Protein AF-S0GNK1-F1 (afdb_monomer_lite)

Organism: NCBI:txid1235789

Radius of gyration: 23.33 Å; chains: 1; bounding box: 53×56×66 Å

Sequence (313 aa):
MDAVLEKMLNSVLVIPFQKDLTSKLASLGKSYAKTADRHKVEDCVSAFICGTQNTTLRSYIMKQYREQFNENIKLPPAVYKILSEYVVYILIIDTDKEYNNTDRMIYSLIVRNMMVIRKNSYNKLLAPAFITPMYPFSDSYRKNENHIEECSDTQIVPDIFEYDSFEDMDVTLDEDNFSEIKQLAQQAAMLKYQELICDIKSKSIEDPFVLAYYAANMLAVEPQWKYVDSNPVKTLMNILPSSRKNAKLKNIKPKLKDSEWYISYESDSKSSLLLNYIKDSNLTDEIGELPLSDLEFAIYMYYELFLEELITD

Foldseek 3Di:
DPPPLQVLVVLFDPDGDDPVVSVLLLVLLVVVLLVDDQVLLLLLLCCQLVVDQSPVSVVSSQVVCCVPVVDGDDDDSVSSNSSSLSSLLCQQPPPPPSHDLLSNLLSLLLNQLSCLLCVVPCVPGSRSVSNVVSNCSNLVSLLVVQDQQDDPDDLCVVCVVPDPDCVRSVHDPDPNCVSVVSNVVLVVLLVVLVVLLVVLLPDPDPDLLLSLLLLLQCNQPVRPPNSNDSCVLVSLVVRGDPDKDKDFLLVSLVVLVVDPSRDQDDADRPSLQSSCVSVPHPDDCSSRRRIDISSRSSVSSNSSSNSRNSPPD

pLDDT: mean 90.99, std 8.08, range [47.16, 98.25]

Structure (mmCIF, N/CA/C/O backbone):
data_AF-S0GNK1-F1
#
_entry.id   AF-S0GNK1-F1
#
loop_
_atom_site.group_PDB
_atom_site.id
_atom_site.type_symbol
_atom_site.label_atom_id
_atom_site.label_alt_id
_atom_site.label_comp_id
_atom_site.label_asym_id
_atom_site.label_entity_id
_atom_site.label_seq_id
_atom_site.pdbx_PDB_ins_code
_atom_site.Cartn_x
_atom_site.Cartn_y
_atom_site.Cartn_z
_atom_site.occupancy
_atom_site.B_iso_or_equiv
_atom_site.auth_seq_id
_atom_site.auth_comp_id
_atom_site.auth_asym_id
_atom_site.auth_atom_id
_atom_site.pdbx_PDB_model_num
ATOM 1 N N . MET A 1 1 ? -20.665 16.552 15.173 1.00 47.16 1 MET A N 1
ATOM 2 C CA . MET A 1 1 ? -21.158 15.180 15.430 1.00 47.16 1 MET A CA 1
ATOM 3 C C . MET A 1 1 ? -20.501 14.283 14.406 1.00 47.16 1 MET A C 1
ATOM 5 O O . MET A 1 1 ? -20.608 14.601 13.230 1.00 47.16 1 MET A O 1
ATOM 9 N N . ASP A 1 2 ? -19.795 13.234 14.825 1.00 70.69 2 ASP A N 1
A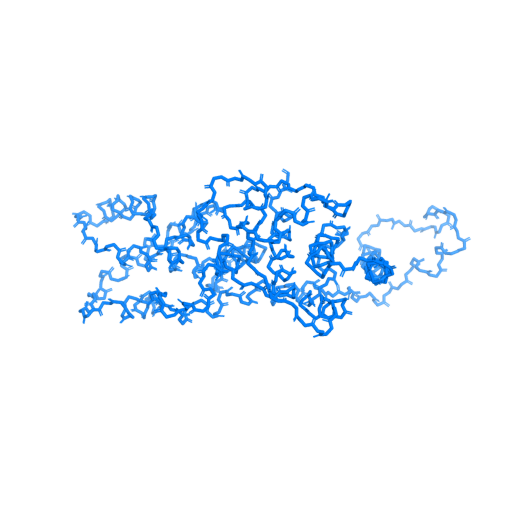TOM 10 C CA . ASP A 1 2 ? -19.130 12.355 13.864 1.00 70.69 2 ASP A CA 1
ATOM 11 C C . ASP A 1 2 ? -20.018 11.154 13.517 1.00 70.69 2 ASP A C 1
ATOM 13 O O . ASP A 1 2 ? -20.016 10.122 14.189 1.00 70.69 2 ASP A O 1
ATOM 17 N N . ALA A 1 3 ? -20.826 11.330 12.469 1.00 86.19 3 ALA A N 1
ATOM 18 C CA . ALA A 1 3 ? -21.745 10.310 11.972 1.00 86.19 3 ALA A CA 1
ATOM 19 C C . ALA A 1 3 ? -21.024 9.056 11.438 1.00 86.19 3 ALA A C 1
ATOM 21 O O . ALA A 1 3 ? -21.676 8.038 11.203 1.00 86.19 3 ALA A O 1
ATOM 22 N N . VAL A 1 4 ? -19.705 9.112 11.220 1.00 91.88 4 VAL A N 1
ATOM 23 C CA . VAL A 1 4 ? -18.922 7.978 10.723 1.00 91.88 4 VAL A CA 1
ATOM 24 C C . VAL A 1 4 ? -18.669 6.983 11.850 1.00 91.88 4 VAL A C 1
ATOM 26 O O . VAL A 1 4 ? -19.030 5.815 11.701 1.00 91.88 4 VAL A O 1
ATOM 29 N N . LEU A 1 5 ? -18.135 7.432 12.995 1.00 94.62 5 LEU A N 1
ATOM 30 C CA . LEU A 1 5 ? -17.850 6.530 14.120 1.00 94.62 5 LEU A CA 1
ATOM 31 C C . LEU A 1 5 ? -19.121 5.839 14.628 1.00 94.62 5 LEU A C 1
ATOM 33 O O . LEU A 1 5 ? -19.100 4.648 14.926 1.00 94.62 5 LEU A O 1
ATOM 37 N N . GLU A 1 6 ? -20.241 6.563 14.693 1.00 94.12 6 GLU A N 1
ATOM 38 C CA . GLU A 1 6 ? -21.530 5.982 15.087 1.00 94.12 6 GLU A CA 1
ATOM 39 C C . GLU A 1 6 ? -21.937 4.827 14.161 1.00 94.12 6 GLU A C 1
ATOM 41 O O . GLU A 1 6 ? -22.281 3.743 14.633 1.00 94.12 6 GLU A O 1
ATOM 46 N N . LYS A 1 7 ? -21.832 5.016 12.839 1.00 93.31 7 LYS A N 1
ATOM 47 C CA . LYS A 1 7 ? -22.131 3.962 11.858 1.00 93.31 7 LYS A CA 1
ATOM 48 C C . LYS A 1 7 ? -21.170 2.778 11.974 1.00 93.31 7 LYS A C 1
ATOM 50 O O . LYS A 1 7 ? -21.622 1.638 11.903 1.00 93.31 7 LYS A O 1
ATOM 55 N N . MET A 1 8 ? -19.876 3.032 12.179 1.00 94.62 8 MET A N 1
ATOM 56 C CA . MET A 1 8 ? -18.887 1.972 12.391 1.00 94.62 8 MET A CA 1
ATOM 57 C C . MET A 1 8 ? -19.212 1.151 13.646 1.00 94.62 8 MET A C 1
ATOM 59 O O . MET A 1 8 ? -19.259 -0.074 13.589 1.00 94.62 8 MET A O 1
ATOM 63 N N . LEU A 1 9 ? -19.507 1.797 14.776 1.00 94.69 9 LEU A N 1
ATOM 64 C CA . LEU A 1 9 ? -19.839 1.102 16.024 1.00 94.69 9 LEU A CA 1
ATOM 65 C C . LEU A 1 9 ? -21.139 0.298 15.910 1.00 94.69 9 LEU A C 1
ATOM 67 O O . LEU A 1 9 ? -21.205 -0.833 16.390 1.00 94.69 9 LEU A O 1
ATOM 71 N N . ASN A 1 10 ? -22.144 0.832 15.217 1.00 91.00 10 ASN A N 1
ATOM 72 C CA . ASN A 1 10 ? -23.413 0.137 14.993 1.00 91.00 10 ASN A CA 1
ATOM 73 C C . ASN A 1 10 ? -23.278 -1.109 14.101 1.00 91.00 10 ASN A C 1
ATOM 75 O O . ASN A 1 10 ? -24.180 -1.942 14.096 1.00 91.00 10 ASN A O 1
ATOM 79 N N . SER A 1 11 ? -22.164 -1.274 13.377 1.00 85.56 11 SER A N 1
ATOM 80 C CA . SER A 1 11 ? -21.887 -2.505 12.623 1.00 85.56 11 SER A CA 1
ATOM 81 C C . SER A 1 11 ? -21.432 -3.677 13.505 1.00 85.56 11 SER A C 1
ATOM 83 O O . SER A 1 11 ? -21.531 -4.827 13.086 1.00 85.56 11 SER A O 1
ATOM 85 N N . VAL A 1 12 ? -20.981 -3.407 14.739 1.00 87.12 12 VAL A N 1
ATOM 86 C CA . VAL A 1 12 ? -20.426 -4.429 15.649 1.00 87.12 12 VAL A CA 1
ATOM 87 C C . VAL A 1 12 ? -21.128 -4.527 17.002 1.00 87.12 12 VAL A C 1
ATOM 89 O O . VAL A 1 12 ? -20.943 -5.513 17.718 1.00 87.12 12 VAL A O 1
ATOM 92 N N . LEU A 1 13 ? -21.899 -3.512 17.396 1.00 89.38 13 LEU A N 1
ATOM 93 C CA . LEU A 1 13 ? -22.596 -3.473 18.679 1.00 89.38 13 LEU A CA 1
ATOM 94 C C . LEU A 1 13 ? -24.061 -3.879 18.523 1.00 89.38 13 LEU A C 1
ATOM 96 O O . LEU A 1 13 ? -24.788 -3.326 17.706 1.00 89.38 13 LEU A O 1
ATOM 100 N N . VAL A 1 14 ? -24.516 -4.791 19.386 1.00 86.75 14 VAL A N 1
ATOM 101 C CA . VAL A 1 14 ? -25.942 -5.152 19.493 1.00 86.75 14 VAL A CA 1
ATOM 102 C C . VAL A 1 14 ? -26.747 -4.020 20.136 1.00 86.75 14 VAL A C 1
ATOM 104 O O . VAL A 1 14 ? -27.873 -3.746 19.733 1.00 86.75 14 VAL A O 1
ATOM 107 N N . ILE A 1 15 ? -26.168 -3.362 21.144 1.00 88.31 15 ILE A N 1
ATOM 108 C CA . ILE A 1 15 ? -26.766 -2.215 21.829 1.00 88.31 15 ILE A CA 1
ATOM 109 C C . ILE A 1 15 ? -25.925 -0.984 21.477 1.00 88.31 15 ILE A C 1
ATOM 111 O O . ILE A 1 15 ? -24.764 -0.921 21.896 1.00 88.31 15 ILE A O 1
ATOM 115 N N . PRO A 1 16 ? -26.480 -0.018 20.724 1.00 88.75 16 PRO A N 1
ATOM 116 C CA . PRO A 1 16 ? -25.781 1.214 20.395 1.00 88.75 16 PRO A CA 1
ATOM 117 C C . PRO A 1 16 ? -25.365 1.981 21.647 1.00 88.75 16 PRO A C 1
ATOM 119 O O . PRO A 1 16 ? -26.086 2.028 22.648 1.00 88.75 16 PRO A O 1
ATOM 122 N N . PHE A 1 17 ? -24.205 2.625 21.580 1.00 91.81 17 PHE A N 1
ATOM 123 C CA . PHE A 1 17 ? -23.795 3.550 22.626 1.00 91.81 17 PHE A CA 1
ATOM 124 C C . PHE A 1 17 ? -24.641 4.820 22.619 1.00 91.81 17 PHE A C 1
ATOM 126 O O . PHE A 1 17 ? -25.183 5.246 21.599 1.00 91.81 17 PHE A O 1
ATOM 133 N N . GLN A 1 18 ? -24.726 5.450 23.791 1.00 90.31 18 GLN A N 1
ATOM 134 C CA . GLN A 1 18 ? -25.319 6.773 23.913 1.00 90.31 18 GLN A CA 1
ATOM 135 C C . GLN A 1 18 ? -24.533 7.782 23.068 1.00 90.31 18 GLN A C 1
ATOM 137 O O . GLN A 1 18 ? -23.304 7.733 23.001 1.00 90.31 18 GLN A O 1
ATOM 142 N N . LYS A 1 19 ? -25.250 8.740 22.471 1.00 88.69 19 LYS A N 1
ATOM 143 C CA . LYS A 1 19 ? -24.667 9.763 21.586 1.00 88.69 19 LYS A CA 1
ATOM 144 C C . LYS A 1 19 ? -23.533 10.555 22.239 1.00 88.69 19 LYS A C 1
ATOM 146 O O . LYS A 1 19 ? -22.561 10.890 21.563 1.00 88.69 19 LYS A O 1
ATOM 151 N N . ASP A 1 20 ? -23.655 10.835 23.535 1.00 92.44 20 ASP A N 1
ATOM 152 C CA . ASP A 1 20 ? -22.620 11.520 24.314 1.00 92.44 20 ASP A CA 1
ATOM 153 C C . ASP A 1 20 ? -21.312 10.714 24.336 1.00 92.44 20 ASP A C 1
ATOM 155 O O . ASP A 1 20 ? -20.263 11.222 23.944 1.00 92.44 20 ASP A O 1
ATOM 159 N N . LEU A 1 21 ? -21.386 9.420 24.665 1.00 93.69 21 LEU A N 1
ATOM 160 C CA . LEU A 1 21 ? -20.220 8.539 24.677 1.00 93.69 21 LEU A CA 1
ATOM 161 C C . LEU A 1 21 ? -19.569 8.432 23.292 1.00 93.69 21 LEU A C 1
ATOM 163 O O . LEU A 1 21 ? -18.354 8.577 23.171 1.00 93.69 21 LEU A O 1
ATOM 167 N N . THR A 1 22 ? -20.361 8.225 22.238 1.00 94.75 22 THR A N 1
ATOM 168 C CA . THR A 1 22 ? -19.838 8.159 20.864 1.00 94.75 22 THR A CA 1
ATOM 169 C C . THR A 1 22 ? -19.133 9.457 20.471 1.00 94.75 22 THR A C 1
ATOM 171 O O . THR A 1 22 ? -18.059 9.417 19.876 1.00 94.75 22 THR A O 1
ATOM 174 N N . SER A 1 23 ? -19.683 10.612 20.856 1.00 94.31 23 SER A N 1
ATOM 175 C CA . SER A 1 23 ? -19.082 11.921 20.570 1.00 94.31 23 SER A CA 1
ATOM 176 C C . SER A 1 23 ? -17.762 12.128 21.317 1.00 94.31 23 SER A C 1
ATOM 178 O O . SER A 1 23 ? -16.792 12.601 20.724 1.00 94.31 23 SER A O 1
ATOM 180 N N . LYS A 1 24 ? -17.692 11.716 22.590 1.00 95.69 24 LYS A N 1
ATOM 181 C CA . LYS A 1 24 ? -16.453 11.730 23.382 1.00 95.69 24 LYS A CA 1
ATOM 182 C C . LYS A 1 24 ? -15.379 10.848 22.742 1.00 95.69 24 LYS A C 1
ATOM 184 O O . LYS A 1 24 ? -14.253 11.296 22.549 1.00 95.69 24 LYS A O 1
ATOM 189 N N . LEU A 1 25 ? -15.728 9.622 22.348 1.00 96.94 25 LEU A N 1
ATOM 190 C CA . LEU A 1 25 ? -14.796 8.703 21.685 1.00 96.94 25 LEU A CA 1
ATOM 191 C C . LEU A 1 25 ? -14.325 9.219 20.320 1.00 96.94 25 LEU A C 1
ATOM 193 O O . LEU A 1 25 ? -13.141 9.100 20.016 1.00 96.94 25 LEU A O 1
ATOM 197 N N . ALA A 1 26 ? -15.214 9.834 19.535 1.00 95.56 26 ALA A N 1
ATOM 198 C CA . ALA A 1 26 ? -14.852 10.467 18.269 1.00 95.56 26 ALA A CA 1
ATOM 199 C C . ALA A 1 26 ? -13.821 11.586 18.476 1.00 95.56 26 ALA A C 1
ATOM 201 O O . ALA A 1 26 ? -12.795 11.611 17.802 1.00 95.56 26 ALA A O 1
ATOM 202 N N . SER A 1 27 ? -14.049 12.461 19.463 1.00 94.81 27 SER A N 1
ATOM 203 C CA . SER A 1 27 ? -13.110 13.531 19.828 1.00 94.81 27 SER A CA 1
ATOM 204 C C . SER A 1 27 ? -11.728 12.983 20.195 1.00 94.81 27 SER A C 1
ATOM 206 O O . SER A 1 27 ? -10.707 13.466 19.705 1.00 94.81 27 SER A O 1
ATOM 208 N N . LEU A 1 28 ? -11.682 11.921 21.005 1.00 96.50 28 LEU A N 1
ATOM 209 C CA . LEU A 1 28 ? -10.423 11.274 21.372 1.00 96.50 28 LEU A CA 1
ATOM 210 C C . LEU A 1 28 ? -9.735 10.604 20.174 1.00 96.50 28 LEU A C 1
ATOM 212 O O . LEU A 1 28 ? -8.516 10.693 20.057 1.00 96.50 28 LEU A O 1
ATOM 216 N N . GLY A 1 29 ? -10.494 9.971 19.274 1.00 95.69 29 GLY A N 1
ATOM 217 C CA . GLY A 1 29 ? -9.969 9.396 18.033 1.00 95.69 29 GLY A CA 1
ATOM 218 C C . GLY A 1 29 ? -9.337 10.454 17.127 1.00 95.69 29 GLY A C 1
ATOM 219 O O . GLY A 1 29 ? -8.198 10.284 16.697 1.00 95.69 29 GLY A O 1
ATOM 220 N N . LYS A 1 30 ? -10.018 11.589 16.921 1.00 93.75 30 LYS A N 1
ATOM 221 C CA . LYS A 1 30 ? -9.470 12.733 16.172 1.00 93.75 30 LYS A CA 1
ATOM 222 C C . LYS A 1 30 ? -8.213 13.300 16.830 1.00 93.75 30 LYS A C 1
ATOM 224 O O . LYS A 1 30 ? -7.234 13.572 16.148 1.00 93.75 30 LYS A O 1
ATOM 229 N N . SER A 1 31 ? -8.209 13.435 18.156 1.00 94.19 31 SER A N 1
ATOM 230 C CA . SER A 1 31 ? -7.034 13.904 18.900 1.00 94.19 31 SER A CA 1
ATOM 231 C C . SER A 1 31 ? -5.841 12.949 18.764 1.00 94.19 31 SER A C 1
ATOM 233 O O . SER A 1 31 ? -4.710 13.388 18.563 1.00 94.19 31 SER A O 1
ATOM 235 N N . TYR A 1 32 ? -6.085 11.634 18.800 1.00 96.06 32 TYR A N 1
ATOM 236 C CA . TYR A 1 32 ? -5.044 10.637 18.556 1.00 96.06 32 TYR A CA 1
ATOM 237 C C . TYR A 1 32 ? -4.483 10.747 17.133 1.00 96.06 32 TYR A C 1
ATOM 239 O O . TYR A 1 32 ? -3.262 10.779 16.974 1.00 96.06 32 TYR A O 1
ATOM 247 N N . ALA A 1 33 ? -5.362 10.871 16.130 1.00 94.06 33 ALA A N 1
ATOM 248 C CA . ALA A 1 33 ? -5.003 11.004 14.717 1.00 94.06 33 ALA A CA 1
ATOM 249 C C . ALA A 1 33 ? -4.055 12.188 14.458 1.00 94.06 33 ALA A C 1
ATOM 251 O O . ALA A 1 33 ? -3.048 12.016 13.781 1.00 94.06 33 ALA A O 1
ATOM 252 N N .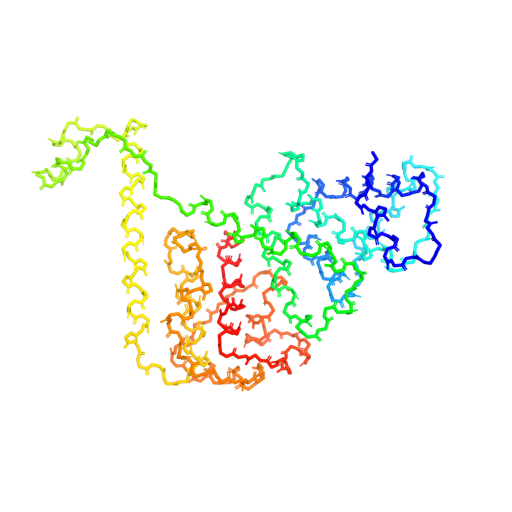 LYS A 1 34 ? -4.278 13.344 15.100 1.00 91.56 34 LYS A N 1
ATOM 253 C CA . LYS A 1 34 ? -3.397 14.529 14.989 1.00 91.56 34 LYS A CA 1
ATOM 254 C C . LYS A 1 34 ? -1.949 14.292 15.430 1.00 91.56 34 LYS A C 1
ATOM 256 O O . LYS A 1 34 ? -1.070 15.078 15.103 1.00 91.56 34 LYS A O 1
ATOM 261 N N . THR A 1 35 ? -1.702 13.242 16.209 1.00 90.81 35 THR A N 1
ATOM 262 C CA . THR A 1 35 ? -0.367 12.878 16.714 1.00 90.81 35 THR A CA 1
ATOM 263 C C . THR A 1 35 ? 0.123 11.541 16.161 1.00 90.81 35 THR A C 1
ATOM 265 O O . THR A 1 35 ? 1.107 10.983 16.664 1.00 90.81 35 THR A O 1
ATOM 268 N N . ALA A 1 36 ? -0.612 10.965 15.207 1.00 92.56 36 ALA A N 1
ATOM 269 C CA . ALA A 1 36 ? -0.300 9.669 14.641 1.00 92.56 36 ALA A CA 1
ATOM 270 C C . ALA A 1 36 ? 0.857 9.802 13.648 1.00 92.56 36 ALA A C 1
ATOM 272 O O . ALA A 1 36 ? 0.779 10.557 12.689 1.00 92.56 36 ALA A O 1
ATOM 273 N N . ASP A 1 37 ? 1.924 9.053 13.896 1.00 92.88 37 ASP A N 1
ATOM 274 C CA . ASP A 1 37 ? 2.967 8.786 12.913 1.00 92.88 37 ASP A CA 1
ATOM 275 C C . ASP A 1 37 ? 2.618 7.510 12.124 1.00 92.88 37 ASP A C 1
ATOM 277 O O . ASP A 1 37 ? 1.660 6.792 12.446 1.00 92.88 37 ASP A O 1
ATOM 281 N N . ARG A 1 38 ? 3.430 7.193 11.107 1.00 93.94 38 ARG A N 1
ATOM 282 C CA . ARG A 1 38 ? 3.290 5.971 10.299 1.00 93.94 38 ARG A CA 1
ATOM 283 C C . ARG A 1 38 ? 3.172 4.710 11.161 1.00 93.94 38 ARG A C 1
ATOM 285 O O . ARG A 1 38 ? 2.309 3.877 10.902 1.00 93.94 38 ARG A O 1
ATOM 292 N N . HIS A 1 39 ? 3.990 4.563 12.200 1.00 94.94 39 HIS A N 1
ATOM 293 C CA . HIS A 1 39 ? 4.005 3.349 13.018 1.00 94.94 39 HIS A CA 1
ATOM 294 C C . HIS A 1 39 ? 2.713 3.164 13.821 1.00 94.94 39 HIS A C 1
ATOM 296 O O . HIS A 1 39 ? 2.200 2.046 13.919 1.00 94.94 39 HIS A O 1
ATOM 302 N N . LYS A 1 40 ? 2.138 4.249 14.352 1.00 96.25 40 LYS A N 1
ATOM 303 C CA . LYS A 1 40 ? 0.820 4.220 15.005 1.00 96.25 40 LYS A CA 1
ATOM 304 C C . LYS A 1 40 ? -0.293 3.885 14.016 1.00 96.25 40 LYS A C 1
ATOM 306 O O . LYS A 1 40 ? -1.242 3.191 14.392 1.00 96.25 40 LYS A O 1
ATOM 311 N N . VAL A 1 41 ? -0.187 4.350 12.769 1.00 96.69 41 VAL A N 1
ATOM 312 C CA . VAL A 1 41 ? -1.115 3.969 11.693 1.00 96.69 41 VAL A CA 1
ATOM 313 C C . VAL A 1 41 ? -1.008 2.474 11.405 1.00 96.69 41 VAL A C 1
ATOM 315 O O . VAL A 1 41 ? -2.030 1.793 11.425 1.00 96.69 41 VAL A O 1
ATOM 318 N N . GLU A 1 42 ? 0.197 1.928 11.242 1.00 96.69 42 GLU A N 1
ATOM 319 C CA . GLU A 1 42 ? 0.414 0.486 11.042 1.00 96.69 42 GLU A CA 1
ATOM 320 C C . GLU A 1 42 ? -0.157 -0.359 12.193 1.00 96.69 42 GLU A C 1
ATOM 322 O O . GLU A 1 42 ? -0.779 -1.399 11.953 1.00 96.69 42 GLU A O 1
ATOM 327 N N . ASP A 1 43 ? -0.014 0.097 13.442 1.00 96.94 43 ASP A N 1
ATOM 328 C CA . ASP A 1 43 ? -0.604 -0.565 14.613 1.00 96.94 43 ASP A CA 1
ATOM 329 C C . ASP A 1 43 ? -2.140 -0.508 14.593 1.00 96.94 43 ASP A C 1
ATOM 331 O O . ASP A 1 43 ? -2.814 -1.467 14.984 1.00 96.94 43 ASP A O 1
ATOM 335 N N . CYS A 1 44 ? -2.723 0.603 14.130 1.00 97.81 44 CYS A N 1
ATOM 336 C CA . CYS A 1 44 ? -4.168 0.715 13.937 1.00 97.81 44 CYS A CA 1
ATOM 337 C C . CYS A 1 44 ? -4.658 -0.229 12.834 1.00 97.81 44 CYS A C 1
ATOM 339 O O . CYS A 1 44 ? -5.602 -0.988 13.064 1.00 97.81 44 CYS A O 1
ATOM 341 N N . VAL A 1 45 ? -3.991 -0.237 11.678 1.00 97.19 45 VAL A N 1
ATOM 342 C CA . VAL A 1 45 ? -4.318 -1.119 10.550 1.00 97.19 45 VAL A CA 1
ATOM 343 C C . VAL A 1 45 ? -4.224 -2.586 10.954 1.00 97.19 45 VAL A C 1
ATOM 345 O O . VAL A 1 45 ? -5.164 -3.352 10.736 1.00 97.19 45 VAL A O 1
ATOM 348 N N . SER A 1 46 ? -3.158 -2.967 11.655 1.00 95.00 46 SER A N 1
ATOM 349 C CA . SER A 1 46 ? -3.003 -4.320 12.195 1.00 95.00 46 SER A CA 1
ATOM 350 C C . SER A 1 46 ? -4.159 -4.708 13.125 1.00 95.00 46 SER A C 1
ATOM 352 O O . SER A 1 46 ? -4.651 -5.838 13.087 1.00 95.00 46 SER A O 1
ATOM 354 N N . ALA A 1 47 ? -4.650 -3.778 13.947 1.00 95.56 47 ALA A N 1
ATOM 355 C CA . ALA A 1 47 ? -5.711 -4.080 14.900 1.00 95.56 47 ALA A CA 1
ATOM 356 C C . ALA A 1 47 ? -7.063 -4.367 14.238 1.00 95.56 47 ALA A C 1
ATOM 358 O O . ALA A 1 47 ? -7.736 -5.322 14.643 1.00 95.56 47 ALA A O 1
ATOM 359 N N . PHE A 1 48 ? -7.468 -3.588 13.229 1.00 94.56 48 PHE A N 1
ATOM 360 C CA . PHE A 1 48 ? -8.760 -3.809 12.568 1.00 94.56 48 PHE A CA 1
ATOM 361 C C . PHE A 1 48 ? -8.692 -4.844 11.437 1.00 94.56 48 PHE A C 1
ATOM 363 O O . PHE A 1 48 ? -9.658 -5.586 11.254 1.00 94.56 48 PHE A O 1
ATOM 370 N N . ILE A 1 49 ? -7.557 -4.969 10.735 1.00 93.88 49 ILE A N 1
ATOM 371 C CA . ILE A 1 49 ? -7.379 -5.988 9.693 1.00 93.88 49 ILE A CA 1
ATOM 372 C C . ILE A 1 49 ? -7.004 -7.318 10.324 1.00 93.88 49 ILE A C 1
ATOM 374 O O . ILE A 1 49 ? -7.756 -8.272 10.172 1.00 93.88 49 ILE A O 1
ATOM 378 N N . CYS A 1 50 ? -5.895 -7.416 11.057 1.00 89.94 50 CYS A N 1
ATOM 379 C CA . CYS A 1 50 ? -5.387 -8.683 11.602 1.00 89.94 50 CYS A CA 1
ATOM 380 C C . CYS A 1 50 ? -6.138 -9.118 12.868 1.00 89.94 50 CYS A C 1
ATOM 382 O O . CYS A 1 50 ? -6.160 -10.299 13.210 1.00 89.94 50 CYS A O 1
ATOM 384 N N . GLY A 1 51 ? -6.806 -8.186 13.551 1.00 88.88 51 GLY A N 1
ATOM 385 C CA . GLY A 1 51 ? -7.496 -8.457 14.808 1.00 88.88 51 GLY A CA 1
ATOM 386 C C . GLY A 1 51 ? -6.576 -8.428 16.030 1.00 88.88 51 GLY A C 1
ATOM 387 O O . GLY A 1 51 ? -6.995 -8.900 17.094 1.00 88.88 51 GLY A O 1
ATOM 388 N N . THR A 1 52 ? -5.364 -7.882 15.897 1.00 90.75 52 THR A N 1
ATOM 389 C CA . THR A 1 52 ? -4.417 -7.703 17.004 1.00 90.75 52 THR A CA 1
ATOM 390 C C . THR A 1 52 ? -4.911 -6.642 17.990 1.00 90.75 52 THR A C 1
ATOM 392 O O . THR A 1 52 ? -5.875 -5.911 17.745 1.00 90.75 52 THR A O 1
ATOM 395 N N . GLN A 1 53 ? -4.286 -6.583 19.164 1.00 91.12 53 GLN A N 1
ATOM 396 C CA . GLN A 1 53 ? -4.604 -5.569 20.160 1.00 91.12 53 GLN A CA 1
ATOM 397 C C . GLN A 1 53 ? -3.689 -4.352 19.984 1.00 91.12 53 GLN A C 1
ATOM 399 O O . GLN A 1 53 ? -2.492 -4.449 20.228 1.00 91.12 53 GLN A O 1
ATOM 404 N N . ASN A 1 54 ? -4.261 -3.188 19.665 1.00 95.62 54 ASN A N 1
ATOM 405 C CA . ASN A 1 54 ? -3.537 -1.915 19.709 1.00 95.62 54 ASN A CA 1
ATOM 406 C C . ASN A 1 54 ? -3.500 -1.377 21.153 1.00 95.62 54 ASN A C 1
ATOM 408 O O . ASN A 1 54 ? -4.423 -0.702 21.622 1.00 95.62 54 ASN A O 1
ATOM 412 N N . THR A 1 55 ? -2.452 -1.734 21.896 1.00 94.50 55 THR A N 1
ATOM 413 C CA . THR A 1 55 ? -2.256 -1.319 23.295 1.00 94.50 55 THR A CA 1
ATOM 414 C C . THR A 1 55 ? -1.994 0.178 23.429 1.00 94.50 55 THR A C 1
ATOM 416 O O . THR A 1 55 ? -2.467 0.777 24.398 1.00 94.50 55 THR A O 1
ATOM 419 N N . THR A 1 56 ? -1.313 0.788 22.458 1.00 95.81 56 THR A N 1
ATOM 420 C CA . THR A 1 56 ? -1.010 2.224 22.418 1.00 95.81 56 THR A CA 1
ATOM 421 C C . THR A 1 56 ? -2.288 3.057 22.346 1.00 95.81 56 THR A C 1
ATOM 423 O O . THR A 1 56 ? -2.538 3.873 23.235 1.00 95.81 56 THR A O 1
ATOM 426 N N . LEU A 1 57 ? -3.147 2.805 21.351 1.00 97.25 57 LEU A N 1
ATOM 427 C CA . LEU A 1 57 ? -4.437 3.485 21.207 1.00 97.25 57 LEU A CA 1
ATOM 428 C C . LEU A 1 57 ? -5.323 3.232 22.427 1.00 97.25 57 LEU A C 1
ATOM 430 O O . LEU A 1 57 ? -5.885 4.166 22.992 1.00 97.25 57 LEU A O 1
ATOM 434 N N . ARG A 1 58 ? -5.423 1.977 22.884 1.00 96.88 58 ARG A N 1
ATOM 435 C CA . ARG A 1 58 ? -6.222 1.638 24.068 1.00 96.88 58 ARG A CA 1
ATOM 436 C C . ARG A 1 58 ? -5.790 2.438 25.297 1.00 96.88 58 ARG A C 1
ATOM 438 O O . ARG A 1 58 ? -6.645 2.994 25.987 1.00 96.88 58 ARG A O 1
ATOM 445 N N . SER A 1 59 ? -4.486 2.495 25.565 1.00 96.31 59 SER A N 1
ATOM 446 C CA . SER A 1 59 ? -3.937 3.215 26.719 1.00 96.31 59 SER A CA 1
ATOM 447 C C . SER A 1 59 ? -4.166 4.718 26.593 1.00 96.31 59 SER A C 1
ATOM 449 O O . SER A 1 59 ? -4.552 5.356 27.571 1.00 96.31 59 SER A O 1
ATOM 451 N N . TYR A 1 60 ? -4.012 5.266 25.384 1.00 97.31 60 TYR A N 1
ATOM 452 C CA . TYR A 1 60 ? -4.321 6.662 25.095 1.00 97.31 60 TYR A CA 1
ATOM 453 C C . TYR A 1 60 ? -5.790 6.990 25.382 1.00 97.31 60 TYR A C 1
ATOM 455 O O . TYR A 1 60 ? -6.061 7.899 26.162 1.00 97.31 60 TYR A O 1
ATOM 463 N N . ILE A 1 61 ? -6.734 6.221 24.825 1.00 97.44 61 ILE A N 1
ATOM 464 C CA . ILE A 1 61 ? -8.173 6.450 25.020 1.00 97.44 61 ILE A CA 1
ATOM 465 C C . ILE A 1 61 ? -8.531 6.383 26.505 1.00 97.44 61 ILE A C 1
ATOM 467 O O . ILE A 1 61 ? -9.208 7.273 27.007 1.00 97.44 61 ILE A O 1
ATOM 471 N N . MET A 1 62 ? -8.055 5.368 27.234 1.00 96.50 62 MET A N 1
ATOM 472 C CA . MET A 1 62 ? -8.348 5.234 28.666 1.00 96.50 62 MET A CA 1
ATOM 473 C C . MET A 1 62 ? -7.789 6.402 29.489 1.00 96.50 62 MET A C 1
ATOM 475 O O . MET A 1 62 ? -8.484 6.915 30.366 1.00 96.50 62 MET A O 1
ATOM 479 N N . LYS A 1 63 ? -6.554 6.832 29.201 1.00 96.69 63 LYS A N 1
ATOM 480 C CA . LYS A 1 63 ? -5.913 7.964 29.879 1.00 96.69 63 LYS A CA 1
ATOM 481 C C . LYS A 1 63 ? -6.649 9.273 29.586 1.00 96.69 63 LYS A C 1
ATOM 483 O O . LYS A 1 63 ? -7.066 9.954 30.517 1.00 96.69 63 LYS A O 1
ATOM 488 N N . GLN A 1 64 ? -6.852 9.593 28.309 1.00 96.88 64 GLN A N 1
ATOM 489 C CA . GLN A 1 64 ? -7.468 10.853 27.894 1.00 96.88 64 GLN A CA 1
ATOM 490 C C . GLN A 1 64 ? -8.939 10.950 28.294 1.00 96.88 64 GLN A C 1
ATOM 492 O O . GLN A 1 64 ? -9.392 12.023 28.674 1.00 96.88 64 GLN A O 1
ATOM 497 N N . TYR A 1 65 ? -9.679 9.838 28.282 1.00 96.69 65 TYR A N 1
ATOM 498 C CA . TYR A 1 65 ? -11.063 9.839 28.751 1.00 96.69 65 TYR A CA 1
ATOM 499 C C . TYR A 1 65 ? -11.146 10.225 30.236 1.00 96.69 65 TYR A C 1
ATOM 501 O O . TYR A 1 65 ? -11.964 11.061 30.616 1.00 96.69 65 TYR A O 1
ATOM 509 N N . ARG A 1 66 ? -10.247 9.681 31.069 1.00 96.06 66 ARG A N 1
ATOM 510 C CA . ARG A 1 66 ? -10.170 10.032 32.492 1.00 96.06 66 ARG A CA 1
ATOM 511 C C . ARG A 1 66 ? -9.765 11.485 32.710 1.00 96.06 66 ARG A C 1
ATOM 513 O O . ARG A 1 66 ? -10.365 12.150 33.545 1.00 96.06 66 ARG A O 1
ATOM 520 N N . GLU A 1 67 ? -8.766 11.966 31.978 1.00 96.00 67 GLU A N 1
ATOM 521 C CA . GLU A 1 67 ? -8.259 13.336 32.116 1.00 96.00 67 GLU A CA 1
ATOM 522 C C . GLU A 1 67 ? -9.281 14.390 31.662 1.00 96.00 67 GLU A C 1
ATOM 524 O O . GLU A 1 67 ? -9.418 15.416 32.320 1.00 96.00 67 GLU A O 1
ATOM 529 N N . GLN A 1 68 ? -10.025 14.136 30.580 1.00 95.12 68 GLN A N 1
ATOM 530 C CA . GLN A 1 68 ? -10.953 15.118 30.003 1.00 95.12 68 GLN A CA 1
ATOM 531 C C . GLN A 1 68 ? -12.359 15.069 30.610 1.00 95.12 68 GLN A C 1
ATOM 533 O O . GLN A 1 68 ? -13.027 16.099 30.678 1.00 95.12 68 GLN A O 1
ATOM 538 N N . PHE A 1 69 ? -12.822 13.893 31.048 1.00 93.50 69 PHE A N 1
ATOM 539 C CA . PHE A 1 69 ? -14.205 13.702 31.508 1.00 93.50 69 PHE A CA 1
ATOM 540 C C . PHE A 1 69 ? -14.320 13.303 32.981 1.00 93.50 69 PHE A C 1
ATOM 542 O O . PHE A 1 69 ? -15.431 13.149 33.475 1.00 93.50 69 PHE A O 1
ATOM 549 N N . ASN A 1 70 ? -13.197 13.150 33.693 1.00 92.25 70 ASN A N 1
ATOM 550 C CA . ASN A 1 70 ? -13.153 12.745 35.103 1.00 92.25 70 ASN A CA 1
ATOM 551 C C . ASN A 1 70 ? -13.903 11.423 35.393 1.00 92.25 70 ASN A C 1
ATOM 553 O O . ASN A 1 70 ? -14.472 11.220 36.464 1.00 92.25 70 ASN A O 1
ATOM 557 N N . GLU A 1 71 ? -13.890 10.507 34.424 1.00 91.38 71 GLU A N 1
ATOM 558 C CA . GLU A 1 71 ? -14.597 9.226 34.452 1.00 91.38 71 GLU A CA 1
ATOM 559 C C . GLU A 1 71 ? -13.657 8.086 34.033 1.00 91.38 71 GLU A C 1
ATOM 561 O O . GLU A 1 71 ? -12.768 8.262 33.201 1.00 91.38 71 GLU A O 1
ATOM 566 N N . ASN A 1 72 ? -13.865 6.880 34.566 1.00 90.81 72 ASN A N 1
ATOM 567 C CA . ASN A 1 72 ? -13.188 5.686 34.061 1.00 90.81 72 ASN A CA 1
ATOM 568 C C . ASN A 1 72 ? -14.065 4.993 33.023 1.00 90.81 72 ASN A C 1
ATOM 570 O O . ASN A 1 72 ? -15.254 4.781 33.250 1.00 90.81 72 ASN A O 1
ATOM 574 N N . ILE A 1 73 ? -13.452 4.557 31.926 1.00 93.19 73 ILE A N 1
ATOM 575 C CA . ILE A 1 73 ? -14.145 3.836 30.864 1.00 93.19 73 ILE A CA 1
ATOM 576 C C . ILE A 1 73 ? -13.596 2.420 30.700 1.00 93.19 73 ILE A C 1
ATOM 578 O O . ILE A 1 73 ? -12.387 2.184 30.748 1.00 93.19 73 ILE A O 1
ATOM 582 N N . LYS A 1 74 ? -14.498 1.463 30.467 1.00 91.44 74 LYS A N 1
ATOM 583 C CA . LYS A 1 74 ? -14.157 0.090 30.094 1.00 91.44 74 LYS A CA 1
ATOM 584 C C . LYS A 1 74 ? -14.901 -0.280 28.819 1.00 91.44 74 LYS A C 1
ATOM 586 O O . LYS A 1 74 ? -16.113 -0.464 28.842 1.00 91.44 74 LYS A O 1
ATOM 591 N N . LEU A 1 75 ? -14.165 -0.397 27.718 1.00 93.06 75 LEU A N 1
ATOM 592 C CA . LEU A 1 75 ? -14.726 -0.737 26.412 1.00 93.06 75 LEU A CA 1
ATOM 593 C C . LEU A 1 75 ? -14.414 -2.194 26.031 1.00 93.06 75 LEU A C 1
ATOM 595 O O . LEU A 1 75 ? -13.335 -2.697 26.366 1.00 93.06 75 LEU A O 1
ATOM 599 N N . PRO A 1 76 ? -15.320 -2.881 25.313 1.00 92.25 76 PRO A N 1
ATOM 600 C CA . PRO A 1 76 ? -15.030 -4.180 24.714 1.00 92.25 76 PRO A CA 1
ATOM 601 C C . PRO A 1 76 ? -13.865 -4.113 23.706 1.00 92.25 76 PRO A C 1
ATOM 603 O O . PRO A 1 76 ? -13.716 -3.100 23.021 1.00 92.25 76 PRO A O 1
ATOM 606 N N . PRO A 1 77 ? -13.084 -5.196 23.518 1.00 92.44 77 PRO A N 1
ATOM 607 C CA . PRO A 1 77 ? -11.982 -5.225 22.549 1.00 92.44 77 PRO A CA 1
ATOM 608 C C . PRO A 1 77 ? -12.380 -4.838 21.117 1.00 92.44 77 PRO A C 1
ATOM 610 O O . PRO A 1 77 ? -11.615 -4.160 20.437 1.00 92.44 77 PRO A O 1
ATOM 613 N N . ALA A 1 78 ? -13.581 -5.224 20.669 1.00 93.50 78 ALA A N 1
ATOM 614 C CA . ALA A 1 78 ? -14.092 -4.875 19.341 1.00 93.50 78 ALA A CA 1
ATOM 615 C C . ALA A 1 78 ? -14.225 -3.356 19.135 1.00 93.50 78 ALA A C 1
ATOM 617 O O . ALA A 1 78 ? -13.957 -2.863 18.045 1.00 93.50 78 ALA A O 1
ATOM 618 N N . VAL A 1 79 ? -14.553 -2.602 20.191 1.00 95.44 79 VAL A N 1
ATOM 619 C CA . VAL A 1 79 ? -14.664 -1.138 20.118 1.00 95.44 79 VAL A CA 1
ATOM 620 C C . VAL A 1 79 ? -13.302 -0.505 19.860 1.00 95.44 79 VAL A C 1
ATOM 622 O O . VAL A 1 79 ? -13.208 0.391 19.034 1.00 95.44 79 VAL A O 1
ATOM 625 N N . TYR A 1 80 ? -12.229 -0.988 20.492 1.00 96.56 80 TYR A N 1
ATOM 626 C CA . TYR A 1 80 ? -10.885 -0.466 20.219 1.00 96.56 80 TYR A CA 1
ATOM 627 C C . TYR A 1 80 ? -10.426 -0.743 18.786 1.00 96.56 80 TYR A C 1
ATOM 629 O O . TYR A 1 80 ? -9.752 0.097 18.204 1.00 96.56 80 TYR A O 1
ATOM 637 N N . LYS A 1 81 ? -10.826 -1.877 18.199 1.00 96.25 81 LYS A N 1
ATOM 638 C CA . LYS A 1 81 ? -10.546 -2.187 16.789 1.00 96.25 81 LYS A CA 1
ATOM 639 C C . LYS A 1 81 ? -11.293 -1.243 15.848 1.00 96.25 81 LYS A C 1
ATOM 641 O O . LYS A 1 81 ? -10.686 -0.712 14.929 1.00 96.25 81 LYS A O 1
ATOM 646 N N . ILE A 1 82 ? -12.567 -0.964 16.130 1.00 96.56 82 ILE A N 1
ATOM 647 C CA . ILE A 1 82 ? -13.326 0.055 15.394 1.00 96.56 82 ILE A CA 1
ATOM 648 C C . ILE A 1 82 ? -12.717 1.449 15.570 1.00 96.56 82 ILE A C 1
ATOM 650 O O . ILE A 1 82 ? -12.638 2.199 14.608 1.00 96.56 82 ILE A O 1
ATOM 654 N N . LEU A 1 83 ? -12.238 1.803 16.765 1.00 97.25 83 LEU A N 1
ATOM 655 C CA . LEU A 1 83 ? -11.544 3.075 16.972 1.00 97.25 83 LEU A CA 1
ATOM 656 C C . LEU A 1 83 ? -10.238 3.146 16.170 1.00 97.25 83 LEU A C 1
ATOM 658 O O . LEU A 1 83 ? -9.931 4.205 15.634 1.00 97.25 83 LEU A O 1
ATOM 662 N N . SER A 1 84 ? -9.497 2.041 16.043 1.00 97.81 84 SER A N 1
ATOM 663 C CA . SER A 1 84 ? -8.337 1.970 15.149 1.00 97.81 84 SER A CA 1
ATOM 664 C C . SER A 1 84 ? -8.727 2.195 13.686 1.00 97.81 84 SER A C 1
ATOM 666 O O . SER A 1 84 ? -8.070 2.975 13.006 1.00 97.81 84 SER A O 1
ATOM 668 N N . GLU A 1 85 ? -9.803 1.563 13.211 1.00 97.00 85 GLU A N 1
ATOM 669 C CA . GLU A 1 85 ? -10.315 1.774 11.849 1.00 97.00 85 GLU A CA 1
ATOM 670 C C . GLU A 1 85 ? -10.775 3.219 11.630 1.00 97.00 85 GLU A C 1
ATOM 672 O O . GLU A 1 85 ? -10.433 3.831 10.625 1.00 97.00 85 GLU A O 1
ATOM 677 N N . TYR A 1 86 ? -11.479 3.798 12.601 1.00 96.38 86 TYR A N 1
ATOM 678 C CA . TYR A 1 86 ? -11.940 5.181 12.569 1.00 96.38 86 TYR A CA 1
ATOM 679 C C . TYR A 1 86 ? -10.786 6.190 12.511 1.00 96.38 86 TYR A C 1
ATOM 681 O O . TYR A 1 86 ? -10.843 7.126 11.720 1.00 96.38 86 TYR A O 1
ATOM 689 N N . VAL A 1 87 ? -9.724 5.991 13.302 1.00 96.50 87 VAL A N 1
ATOM 690 C CA . VAL A 1 87 ? -8.516 6.834 13.250 1.00 96.50 87 VAL A CA 1
ATOM 691 C C . VAL A 1 87 ? -7.920 6.825 11.843 1.00 96.50 87 VAL A C 1
ATOM 693 O O . VAL A 1 87 ? -7.665 7.888 11.284 1.00 96.50 87 VAL A O 1
ATOM 696 N N . VAL A 1 88 ? -7.741 5.643 11.249 1.00 96.88 88 VAL A N 1
ATOM 697 C CA . VAL A 1 88 ? -7.176 5.511 9.896 1.00 96.88 88 VAL A CA 1
ATOM 698 C C . VAL A 1 88 ? -8.122 6.088 8.841 1.00 96.88 88 VAL A C 1
ATOM 700 O O . VAL A 1 88 ? -7.677 6.767 7.920 1.00 96.88 88 VAL A O 1
ATOM 703 N N . TYR A 1 89 ? -9.431 5.901 9.011 1.00 95.50 89 TYR A N 1
ATOM 704 C CA . TYR A 1 89 ? -10.438 6.498 8.143 1.00 95.50 89 TYR A CA 1
ATOM 705 C C . TYR A 1 89 ? -10.350 8.020 8.143 1.00 95.50 89 TYR A C 1
ATOM 707 O O . TYR A 1 89 ? -10.363 8.618 7.071 1.00 95.50 89 TYR A O 1
ATOM 715 N N . ILE A 1 90 ? -10.224 8.652 9.313 1.00 93.69 90 ILE A N 1
ATOM 716 C CA . ILE A 1 90 ? -10.067 10.107 9.390 1.00 93.69 90 ILE A CA 1
ATOM 717 C C . ILE A 1 90 ? -8.797 10.539 8.665 1.00 93.69 90 ILE A C 1
ATOM 719 O O . ILE A 1 90 ? -8.843 11.442 7.837 1.00 93.69 90 ILE A O 1
ATOM 723 N N . LEU A 1 91 ? -7.686 9.856 8.943 1.00 94.50 91 LEU A N 1
ATOM 724 C CA . LEU A 1 91 ? -6.386 10.186 8.372 1.00 94.50 91 LEU A CA 1
ATOM 725 C C . LEU A 1 91 ? -6.342 10.072 6.849 1.00 94.50 91 LEU A C 1
ATOM 727 O O . LEU A 1 91 ? -5.520 10.744 6.250 1.00 94.50 91 LEU A O 1
ATOM 731 N N . ILE A 1 92 ? -7.180 9.241 6.220 1.00 95.00 92 ILE A N 1
ATOM 732 C CA . ILE A 1 92 ? -7.193 9.054 4.759 1.00 95.00 92 ILE A CA 1
ATOM 733 C C . ILE A 1 92 ? -8.334 9.840 4.098 1.00 95.00 92 ILE A C 1
ATOM 735 O O . ILE A 1 92 ? -8.142 10.449 3.043 1.00 95.00 92 ILE A O 1
ATOM 739 N N . ILE A 1 93 ? -9.535 9.811 4.678 1.00 92.12 93 ILE A N 1
ATOM 740 C CA . ILE A 1 93 ? -10.779 10.247 4.025 1.00 92.12 93 ILE A CA 1
ATOM 741 C C . ILE A 1 93 ? -11.275 11.598 4.519 1.00 92.12 93 ILE A C 1
ATOM 743 O O . ILE A 1 93 ? -11.897 12.304 3.724 1.00 92.12 93 ILE A O 1
ATOM 747 N N . ASP A 1 94 ? -11.044 11.960 5.786 1.00 80.25 94 ASP A N 1
ATOM 748 C CA . ASP A 1 94 ? -11.602 13.204 6.321 1.00 80.25 94 ASP A CA 1
ATOM 749 C C . ASP A 1 94 ? -11.067 14.404 5.526 1.00 80.25 94 ASP A C 1
ATOM 751 O O . ASP A 1 94 ? -9.888 14.495 5.180 1.00 80.25 94 ASP A O 1
ATOM 755 N N . THR A 1 95 ? -11.994 15.275 5.139 1.00 61.34 95 THR A N 1
ATOM 756 C CA . THR A 1 95 ? -11.782 16.359 4.170 1.00 61.34 95 THR A CA 1
ATOM 757 C C . THR A 1 95 ? -11.366 17.664 4.827 1.00 61.34 95 THR A C 1
ATOM 759 O O . THR A 1 95 ? -11.067 18.635 4.125 1.00 61.34 95 THR A O 1
ATOM 762 N N . ASP A 1 96 ? -11.351 17.700 6.160 1.00 64.69 96 ASP A N 1
ATOM 763 C CA . ASP A 1 96 ? -10.663 18.744 6.899 1.00 64.69 96 ASP A CA 1
ATOM 764 C C . ASP A 1 96 ? -9.191 18.658 6.471 1.00 64.69 96 ASP A C 1
ATOM 766 O O . ASP A 1 96 ? -8.511 17.684 6.783 1.00 64.69 96 ASP A O 1
ATOM 770 N N . LYS A 1 97 ? -8.724 19.629 5.668 1.00 58.44 97 LYS A N 1
ATOM 771 C CA . LYS A 1 97 ? -7.402 19.684 4.999 1.00 58.44 97 LYS A CA 1
ATOM 772 C C . LYS A 1 97 ? -6.200 19.722 5.969 1.00 58.44 97 LYS A C 1
ATOM 774 O O . LYS A 1 97 ? -5.157 20.274 5.639 1.00 58.44 97 LYS A O 1
ATOM 779 N N . GLU A 1 98 ? -6.351 19.193 7.177 1.00 69.81 98 GLU A N 1
ATOM 780 C CA . GLU A 1 98 ? -5.325 19.095 8.208 1.00 69.81 98 GLU A CA 1
ATOM 781 C C . GLU A 1 98 ? -4.217 18.093 7.831 1.00 69.81 98 GLU A C 1
ATOM 783 O O . GLU A 1 98 ? -3.116 18.208 8.362 1.00 69.81 98 GLU A O 1
ATOM 788 N N . TYR A 1 99 ? -4.468 17.148 6.912 1.00 76.94 99 TYR A N 1
ATOM 789 C CA . TYR A 1 99 ? -3.521 16.079 6.564 1.00 76.94 99 TYR A CA 1
ATOM 790 C C . TYR A 1 99 ? -2.984 16.196 5.133 1.00 76.94 99 TYR A C 1
ATOM 792 O O . TYR A 1 99 ? -3.743 16.395 4.179 1.00 76.94 99 TYR A O 1
ATOM 800 N N . ASN A 1 100 ? -1.668 16.024 4.982 1.00 86.62 100 ASN A N 1
ATOM 801 C CA . ASN A 1 100 ? -0.975 16.040 3.696 1.00 86.62 100 ASN A CA 1
ATOM 802 C C . ASN A 1 100 ? -1.464 14.892 2.789 1.00 86.62 100 ASN A C 1
ATOM 804 O O . ASN A 1 100 ? -1.595 13.750 3.227 1.00 86.62 100 ASN A O 1
ATOM 808 N N . ASN A 1 101 ? -1.705 15.173 1.504 1.00 89.38 101 ASN A N 1
ATOM 809 C CA . ASN A 1 101 ? -2.141 14.165 0.535 1.00 89.38 101 ASN A CA 1
ATOM 810 C C . ASN A 1 101 ? -1.130 13.027 0.341 1.00 89.38 101 ASN A C 1
ATOM 812 O O . ASN A 1 101 ? -1.554 11.893 0.112 1.00 89.38 101 ASN A O 1
ATOM 816 N N . THR A 1 102 ? 0.169 13.297 0.490 1.00 91.31 102 THR A N 1
ATOM 817 C CA . THR A 1 102 ? 1.203 12.255 0.433 1.00 91.31 102 THR A CA 1
ATOM 818 C C . THR A 1 102 ? 1.043 11.259 1.582 1.00 91.31 102 THR A C 1
ATOM 820 O O . THR A 1 102 ? 0.981 10.055 1.339 1.00 91.31 102 THR A O 1
ATOM 823 N N . ASP A 1 103 ? 0.854 11.738 2.817 1.00 92.75 103 ASP A N 1
ATOM 824 C CA . ASP A 1 103 ? 0.629 10.873 3.985 1.00 92.75 103 ASP A CA 1
ATOM 825 C C . ASP A 1 103 ? -0.653 10.051 3.830 1.00 92.75 103 ASP A C 1
ATOM 827 O O . ASP A 1 103 ? -0.668 8.844 4.069 1.00 92.75 103 ASP A O 1
ATOM 831 N N . ARG A 1 104 ? -1.729 10.682 3.343 1.00 94.44 104 ARG A N 1
ATOM 832 C CA . ARG A 1 104 ? -3.001 10.003 3.042 1.00 94.44 104 ARG A CA 1
ATOM 833 C C . ARG A 1 104 ? -2.806 8.852 2.054 1.00 94.44 104 ARG A C 1
ATOM 835 O O . ARG A 1 104 ? -3.391 7.778 2.223 1.00 94.44 104 ARG A O 1
ATOM 842 N N . MET A 1 105 ? -1.985 9.064 1.027 1.00 95.06 105 MET A N 1
ATOM 843 C CA . MET A 1 105 ? -1.640 8.042 0.043 1.00 95.06 105 MET A CA 1
ATOM 844 C C . MET A 1 105 ? -0.814 6.911 0.669 1.00 95.06 105 MET A C 1
ATOM 846 O O . MET A 1 105 ? -1.177 5.748 0.485 1.00 95.06 105 MET A O 1
ATOM 850 N N . ILE A 1 106 ? 0.199 7.228 1.479 1.00 96.38 106 ILE A N 1
ATOM 851 C CA . ILE A 1 106 ? 1.006 6.240 2.213 1.00 96.38 106 ILE A CA 1
ATOM 852 C C . ILE A 1 106 ? 0.120 5.392 3.138 1.00 96.38 106 ILE A C 1
ATOM 854 O O . ILE A 1 106 ? 0.185 4.164 3.127 1.00 96.38 106 ILE A O 1
ATOM 858 N N . TYR A 1 107 ? -0.781 6.009 3.900 1.00 96.94 107 TYR A N 1
ATOM 859 C CA . TYR A 1 107 ? -1.689 5.282 4.791 1.00 96.94 107 TYR A CA 1
ATOM 860 C C . TYR A 1 107 ? -2.683 4.406 4.018 1.00 96.94 107 TYR A C 1
ATOM 862 O O . TYR A 1 107 ? -2.985 3.289 4.442 1.00 96.94 107 TYR A O 1
ATOM 870 N N . SER A 1 108 ? -3.144 4.861 2.849 1.00 97.25 108 SER A N 1
ATOM 871 C CA . SER A 1 108 ? -3.934 4.040 1.925 1.00 97.25 108 SER A CA 1
ATOM 872 C C . SER A 1 108 ? -3.155 2.816 1.425 1.00 97.25 108 SER A C 1
ATOM 874 O O . SER A 1 108 ? -3.722 1.721 1.374 1.00 97.25 108 SER A O 1
ATOM 876 N N . LEU A 1 109 ? -1.860 2.963 1.116 1.00 97.31 109 LEU A N 1
ATOM 877 C CA . LEU A 1 109 ? -0.983 1.842 0.754 1.00 97.31 109 LEU A CA 1
ATOM 878 C C . LEU A 1 109 ? -0.816 0.849 1.909 1.00 97.31 109 LEU A C 1
ATOM 880 O O . LEU A 1 109 ? -0.954 -0.350 1.694 1.00 97.31 109 LEU A O 1
ATOM 884 N N . ILE A 1 110 ? -0.631 1.324 3.144 1.00 97.81 110 ILE A N 1
ATOM 885 C CA . ILE A 1 110 ? -0.543 0.460 4.335 1.00 97.81 110 ILE A CA 1
ATOM 886 C C . ILE A 1 110 ? -1.822 -0.372 4.503 1.00 97.81 110 ILE A C 1
ATOM 888 O O . ILE A 1 110 ? -1.754 -1.584 4.730 1.00 97.81 110 ILE A O 1
ATOM 892 N N . VAL A 1 111 ? -3.001 0.250 4.353 1.00 97.31 111 VAL A N 1
ATOM 893 C CA . VAL A 1 111 ? -4.291 -0.465 4.360 1.00 97.31 111 VAL A CA 1
ATOM 894 C C . VAL A 1 111 ? -4.331 -1.503 3.239 1.00 97.31 111 VAL A C 1
ATOM 896 O O . VAL A 1 111 ? -4.690 -2.655 3.483 1.00 97.31 111 VAL A O 1
ATOM 899 N N . ARG A 1 112 ? -3.944 -1.121 2.017 1.00 95.25 112 ARG A N 1
ATOM 900 C CA . ARG A 1 112 ? -3.926 -2.012 0.852 1.00 95.25 112 ARG A CA 1
ATOM 901 C C . ARG A 1 112 ? -3.040 -3.234 1.063 1.00 95.25 112 ARG A C 1
ATOM 903 O O . ARG A 1 112 ? -3.498 -4.347 0.804 1.00 95.25 112 ARG A O 1
ATOM 910 N N . ASN A 1 113 ? -1.811 -3.026 1.518 1.00 95.62 113 ASN A N 1
ATOM 911 C CA . ASN A 1 113 ? -0.821 -4.085 1.659 1.00 95.62 113 ASN A CA 1
ATOM 912 C C . ASN A 1 113 ? -1.250 -5.058 2.763 1.00 95.62 113 ASN A C 1
ATOM 914 O O . ASN A 1 113 ? -1.330 -6.261 2.534 1.00 95.62 113 ASN A O 1
ATOM 918 N N . MET A 1 114 ? -1.715 -4.547 3.909 1.00 94.06 114 MET A N 1
ATOM 919 C CA . MET A 1 114 ? -2.243 -5.389 4.990 1.00 94.06 114 MET A CA 1
ATOM 920 C C . MET A 1 114 ? -3.490 -6.190 4.593 1.00 94.06 114 MET A C 1
ATOM 922 O O . MET A 1 114 ? -3.697 -7.301 5.084 1.00 94.06 114 MET A O 1
ATOM 926 N N . MET A 1 115 ? -4.327 -5.678 3.686 1.00 93.19 115 MET A N 1
ATOM 927 C CA . MET A 1 115 ? -5.535 -6.376 3.226 1.00 93.19 115 MET A CA 1
ATOM 928 C C . MET A 1 115 ? -5.252 -7.708 2.509 1.00 93.19 115 MET A C 1
ATOM 930 O O . MET A 1 115 ? -6.172 -8.524 2.390 1.00 93.19 115 MET A O 1
ATOM 934 N N . VAL A 1 116 ? -4.009 -7.980 2.089 1.00 91.81 116 VAL A N 1
ATOM 935 C CA . VAL A 1 116 ? -3.608 -9.258 1.472 1.00 91.81 116 VAL A CA 1
ATOM 936 C C . VAL A 1 116 ? -3.952 -10.467 2.355 1.00 91.81 116 VAL A C 1
ATOM 938 O O . VAL A 1 116 ? -4.445 -11.480 1.857 1.00 91.81 116 VAL A O 1
ATOM 941 N N . ILE A 1 117 ? -3.835 -10.343 3.684 1.00 89.88 117 ILE A N 1
ATOM 942 C CA . ILE A 1 117 ? -4.146 -11.434 4.631 1.00 89.88 117 ILE A CA 1
ATOM 943 C C . ILE A 1 117 ? -5.648 -11.724 4.739 1.00 89.88 117 ILE A C 1
ATOM 945 O O . ILE A 1 117 ? -6.064 -12.754 5.271 1.00 89.88 117 ILE A O 1
ATOM 949 N N . ARG A 1 118 ? -6.485 -10.788 4.278 1.00 90.19 118 ARG A N 1
ATOM 950 C CA . ARG A 1 118 ? -7.945 -10.916 4.240 1.00 90.19 118 ARG A CA 1
ATOM 951 C C . ARG A 1 118 ? -8.461 -11.308 2.866 1.00 90.19 118 ARG A C 1
ATOM 953 O O . ARG A 1 118 ? -9.680 -11.365 2.681 1.00 90.19 118 ARG A O 1
ATOM 960 N N . LYS A 1 119 ? -7.573 -11.675 1.934 1.00 86.88 119 LYS A N 1
ATOM 961 C CA . LYS A 1 119 ? -7.962 -12.313 0.675 1.00 86.88 119 LYS A CA 1
ATOM 962 C C . LYS A 1 119 ? -8.932 -13.463 0.965 1.00 86.88 119 LYS A C 1
ATOM 964 O O . LYS A 1 119 ? -8.690 -14.302 1.833 1.00 86.88 119 LYS A O 1
ATOM 969 N N . ASN A 1 120 ? -10.067 -13.465 0.270 1.00 84.81 120 ASN A N 1
ATOM 970 C CA . ASN A 1 120 ? -11.158 -14.438 0.424 1.00 84.81 120 ASN A CA 1
ATOM 971 C C . ASN A 1 120 ? -11.802 -14.518 1.827 1.00 84.81 120 ASN A C 1
ATOM 973 O O . ASN A 1 120 ? -12.565 -15.442 2.097 1.00 84.81 120 ASN A O 1
ATOM 977 N N . SER A 1 121 ? -11.527 -13.570 2.727 1.00 88.00 121 SER A N 1
ATOM 978 C CA . SER A 1 121 ? -12.087 -13.544 4.086 1.00 88.00 121 SER A CA 1
ATOM 979 C C . SER A 1 121 ? -12.485 -12.140 4.552 1.00 88.00 121 SER A C 1
ATOM 981 O O . SER A 1 121 ? -12.467 -11.834 5.744 1.00 88.00 121 SER A O 1
ATOM 983 N N . TYR A 1 122 ? -12.912 -11.290 3.612 1.00 85.62 122 TYR A N 1
ATOM 984 C CA . TYR A 1 122 ? -13.420 -9.936 3.874 1.00 85.62 122 TYR A CA 1
ATOM 985 C C . TYR A 1 122 ? -14.573 -9.900 4.885 1.00 85.62 122 TYR A C 1
ATOM 987 O O . TYR A 1 122 ? -14.706 -8.946 5.642 1.00 85.62 122 TYR A O 1
ATOM 995 N N . ASN A 1 123 ? -15.374 -10.966 4.950 1.00 85.19 123 ASN A N 1
ATOM 996 C CA . ASN A 1 123 ? -16.455 -11.128 5.922 1.00 85.19 123 ASN A CA 1
ATOM 997 C C . ASN A 1 123 ? -15.978 -11.230 7.384 1.00 85.19 123 ASN A C 1
ATOM 999 O O . ASN A 1 123 ? -16.805 -11.172 8.288 1.00 85.19 123 ASN A O 1
ATOM 1003 N N . LYS A 1 124 ? -14.672 -11.406 7.628 1.00 87.50 124 LYS A N 1
ATOM 1004 C CA . LYS A 1 124 ? -14.078 -11.385 8.974 1.00 87.50 124 LYS A CA 1
ATOM 1005 C C . LYS A 1 124 ? -13.730 -9.975 9.459 1.00 87.50 124 LYS A C 1
ATOM 1007 O O . LYS A 1 124 ? -13.356 -9.823 10.620 1.00 87.50 124 LYS A O 1
ATOM 1012 N N . LEU A 1 125 ? -13.804 -8.966 8.590 1.00 91.00 125 LEU A N 1
ATOM 1013 C CA . LEU A 1 125 ? -13.626 -7.573 8.986 1.00 91.00 125 LEU A CA 1
ATOM 1014 C C . LEU A 1 125 ? -14.845 -7.096 9.769 1.00 91.00 125 LEU A C 1
ATOM 1016 O O . LEU A 1 125 ? -15.975 -7.484 9.485 1.00 91.00 125 LEU A O 1
ATOM 1020 N N . LEU A 1 126 ? -14.595 -6.233 10.748 1.00 90.25 126 LEU A N 1
ATOM 1021 C CA . LEU A 1 126 ? -15.630 -5.709 11.628 1.00 90.25 126 LEU A CA 1
ATOM 1022 C C . LEU A 1 126 ? -16.533 -4.688 10.921 1.00 90.25 126 LEU A C 1
ATOM 1024 O O . LEU A 1 126 ? -17.749 -4.805 11.025 1.00 90.25 126 LEU A O 1
ATOM 1028 N N . ALA A 1 127 ? -15.959 -3.741 10.168 1.00 90.62 127 ALA A N 1
ATOM 1029 C CA . ALA A 1 127 ? -16.718 -2.722 9.441 1.00 90.62 127 ALA A CA 1
ATOM 1030 C C . ALA A 1 127 ? -16.256 -2.564 7.969 1.00 90.62 127 ALA A C 1
ATOM 1032 O O . ALA A 1 127 ? -15.888 -1.474 7.536 1.00 90.62 127 ALA A O 1
ATOM 1033 N N . PRO A 1 128 ? -16.332 -3.622 7.134 1.00 90.25 128 PRO A N 1
ATOM 1034 C CA . PRO A 1 128 ? -15.720 -3.659 5.796 1.00 90.25 128 PRO A CA 1
ATOM 1035 C C . PRO A 1 128 ? -16.150 -2.530 4.845 1.00 90.25 128 PRO A C 1
ATOM 1037 O O . PRO A 1 128 ? -15.393 -2.173 3.945 1.00 90.25 128 PRO A O 1
ATOM 1040 N N . ALA A 1 129 ? -17.337 -1.947 5.043 1.00 91.00 129 ALA A N 1
ATO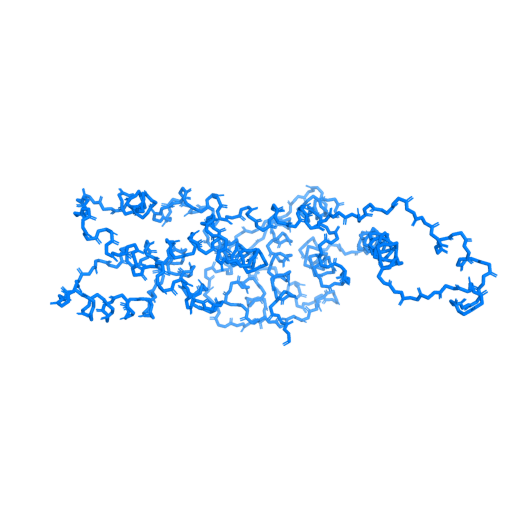M 1041 C CA . ALA A 1 129 ? -17.840 -0.836 4.235 1.00 91.00 129 ALA A CA 1
ATOM 1042 C C . ALA A 1 129 ? -16.935 0.411 4.276 1.00 91.00 129 ALA A C 1
ATOM 1044 O O . ALA A 1 129 ? -16.944 1.200 3.332 1.00 91.00 129 ALA A O 1
ATOM 1045 N N . PHE A 1 130 ? -16.145 0.588 5.339 1.00 91.44 130 PHE A N 1
ATOM 1046 C CA . PHE A 1 130 ? -15.258 1.742 5.494 1.00 91.44 130 PHE A CA 1
ATOM 1047 C C . PHE A 1 130 ? -13.864 1.519 4.896 1.00 91.44 130 PHE A C 1
ATOM 1049 O O . PHE A 1 130 ? -13.159 2.490 4.632 1.00 91.44 130 PHE A O 1
ATOM 1056 N N . ILE A 1 131 ? -13.505 0.276 4.557 1.00 91.56 131 ILE A N 1
ATOM 1057 C CA . ILE A 1 131 ? -12.284 -0.040 3.800 1.00 91.56 131 ILE A CA 1
ATOM 1058 C C . ILE A 1 131 ? -12.393 0.423 2.348 1.00 91.56 131 ILE A C 1
ATOM 1060 O O . ILE A 1 131 ? -11.423 0.929 1.786 1.00 91.56 131 ILE A O 1
ATOM 1064 N N . THR A 1 132 ? -13.573 0.269 1.742 1.00 90.00 132 THR A N 1
ATOM 1065 C CA . THR A 1 132 ? -13.827 0.585 0.330 1.00 90.00 132 THR A CA 1
ATOM 1066 C C . THR A 1 132 ? -13.381 1.989 -0.091 1.00 90.00 132 THR A C 1
ATOM 1068 O O . THR A 1 132 ? -12.770 2.081 -1.150 1.00 90.00 132 THR A O 1
ATOM 1071 N N . PRO A 1 133 ? -13.628 3.071 0.672 1.00 91.69 133 PRO A N 1
ATOM 1072 C CA . PRO A 1 133 ? -13.096 4.389 0.322 1.00 91.69 133 PRO A CA 1
ATOM 1073 C C . PRO A 1 133 ? -11.597 4.560 0.625 1.00 91.69 133 PRO A C 1
ATOM 1075 O O . PRO A 1 133 ? -10.922 5.277 -0.107 1.00 91.69 133 PRO A O 1
ATOM 1078 N N . MET A 1 134 ? -11.052 3.902 1.658 1.00 94.19 134 MET A N 1
ATOM 1079 C CA . MET A 1 134 ? -9.634 4.029 2.041 1.00 94.19 134 MET A CA 1
ATOM 1080 C C . MET A 1 134 ? -8.686 3.334 1.055 1.00 94.19 134 MET A C 1
ATOM 1082 O O . MET A 1 134 ? -7.615 3.848 0.739 1.00 94.19 134 MET A O 1
ATOM 1086 N N . TYR A 1 135 ? -9.078 2.163 0.557 1.00 91.31 135 TYR A N 1
ATOM 1087 C CA . TYR A 1 135 ? -8.243 1.285 -0.267 1.00 91.31 135 TYR A CA 1
ATOM 1088 C C . TYR A 1 135 ? -7.820 1.868 -1.642 1.00 91.31 135 TYR A C 1
ATOM 1090 O O . TYR A 1 135 ? -6.649 1.733 -2.012 1.00 91.31 135 TYR A O 1
ATOM 1098 N N . PRO A 1 136 ? -8.706 2.515 -2.431 1.00 92.75 136 PRO A N 1
ATOM 1099 C CA . PRO A 1 136 ? -8.367 3.057 -3.751 1.00 92.75 136 PRO A CA 1
ATOM 1100 C C . PRO A 1 136 ? -7.816 4.492 -3.709 1.00 92.75 136 PRO A C 1
ATOM 1102 O O . PRO A 1 136 ? -7.542 5.064 -4.766 1.00 92.75 136 PRO A O 1
ATOM 1105 N N . PHE A 1 137 ? -7.673 5.103 -2.526 1.00 94.50 137 PHE A N 1
ATOM 1106 C CA . PHE A 1 137 ? -7.190 6.482 -2.420 1.00 94.50 137 PHE A CA 1
ATOM 1107 C C . PHE A 1 137 ? -5.782 6.634 -3.017 1.00 94.50 137 PHE A C 1
ATOM 1109 O O . PHE A 1 137 ? -5.553 7.548 -3.803 1.00 94.50 137 PHE A O 1
ATOM 1116 N N . SER A 1 138 ? -4.875 5.695 -2.733 1.00 94.12 138 SER A N 1
ATOM 1117 C CA . SER A 1 138 ? -3.527 5.654 -3.319 1.00 94.12 138 SER A CA 1
ATOM 1118 C C . SER A 1 138 ? -3.526 5.619 -4.852 1.00 94.12 138 SER A C 1
ATOM 1120 O O . SER A 1 138 ? -2.774 6.360 -5.481 1.00 94.12 138 SER A O 1
ATOM 1122 N N . ASP A 1 139 ? -4.408 4.832 -5.476 1.00 93.62 139 ASP A N 1
ATOM 1123 C CA . ASP A 1 139 ? -4.550 4.807 -6.940 1.00 93.62 139 ASP A CA 1
ATOM 1124 C C . ASP A 1 139 ? -5.042 6.150 -7.486 1.00 93.62 139 ASP A C 1
ATOM 1126 O O . ASP A 1 139 ? -4.527 6.645 -8.488 1.00 93.62 139 ASP A O 1
ATOM 1130 N N . SER A 1 140 ? -6.025 6.750 -6.811 1.00 92.94 140 SER A N 1
ATOM 1131 C CA . SER A 1 140 ? -6.602 8.036 -7.212 1.00 92.94 140 SER A CA 1
ATOM 1132 C C . SER A 1 140 ? -5.577 9.165 -7.106 1.00 92.94 140 SER A C 1
ATOM 1134 O O . SER A 1 140 ? -5.485 9.990 -8.010 1.00 92.94 140 SER A O 1
ATOM 1136 N N . TYR A 1 141 ? -4.780 9.168 -6.035 1.00 93.56 141 TYR A N 1
ATOM 1137 C CA . TYR A 1 141 ? -3.689 10.116 -5.838 1.00 93.56 141 TYR A CA 1
ATOM 1138 C C . TYR A 1 141 ? -2.663 10.016 -6.970 1.00 93.56 141 TYR A C 1
ATOM 1140 O O . TYR A 1 141 ? -2.437 10.996 -7.669 1.00 93.56 141 TYR A O 1
ATOM 1148 N N . ARG A 1 142 ? -2.127 8.818 -7.242 1.00 92.88 142 ARG A N 1
ATOM 1149 C CA . ARG A 1 142 ? -1.141 8.630 -8.322 1.00 92.88 142 ARG A CA 1
ATOM 1150 C C . ARG A 1 142 ? -1.674 9.024 -9.687 1.00 92.88 142 ARG A C 1
ATOM 1152 O O . ARG A 1 142 ? -0.940 9.597 -10.475 1.00 92.88 142 ARG A O 1
ATOM 1159 N N . LYS A 1 143 ? -2.945 8.735 -9.976 1.00 93.25 143 LYS A N 1
ATOM 1160 C CA . LYS A 1 143 ? -3.564 9.146 -11.239 1.00 93.25 143 LYS A CA 1
ATOM 1161 C C . LYS A 1 143 ? -3.582 10.670 -11.401 1.00 93.25 143 LYS A C 1
ATOM 1163 O O . LYS A 1 143 ? -3.431 11.142 -12.519 1.00 93.25 143 LYS A O 1
ATOM 1168 N N . ASN A 1 144 ? -3.770 11.414 -10.312 1.00 92.56 144 ASN A N 1
ATOM 1169 C CA . ASN A 1 144 ? -3.728 12.874 -10.340 1.00 92.56 144 ASN A CA 1
ATOM 1170 C C . ASN A 1 144 ? -2.289 13.396 -10.448 1.00 92.56 144 ASN A C 1
ATOM 1172 O O . ASN A 1 144 ? -2.051 14.345 -11.183 1.00 92.56 144 ASN A O 1
ATOM 1176 N N . GLU A 1 145 ? -1.331 12.764 -9.765 1.00 92.19 145 GLU A N 1
ATOM 1177 C CA . GLU A 1 145 ? 0.089 13.137 -9.847 1.00 92.19 145 GLU A CA 1
ATOM 1178 C C . GLU A 1 145 ? 0.731 12.754 -11.191 1.00 92.19 145 GLU A C 1
ATOM 1180 O O . GLU A 1 145 ? 1.697 13.382 -11.605 1.00 92.19 145 GLU A O 1
ATOM 1185 N N . ASN A 1 146 ? 0.200 11.752 -11.898 1.00 92.38 146 ASN A N 1
ATOM 1186 C CA . ASN A 1 146 ? 0.670 11.315 -13.213 1.00 92.38 146 ASN A CA 1
ATOM 1187 C C . ASN A 1 146 ? 0.166 12.234 -14.336 1.00 92.38 146 ASN A C 1
ATOM 1189 O O . ASN A 1 146 ? -0.656 11.838 -15.165 1.00 92.38 146 ASN A O 1
ATOM 1193 N N . HIS A 1 147 ? 0.659 13.464 -14.372 1.00 91.56 147 HIS A N 1
ATOM 1194 C CA . HIS A 1 147 ? 0.445 14.371 -15.492 1.00 91.56 147 HIS A CA 1
ATOM 1195 C C . HIS A 1 147 ? 1.762 15.022 -15.898 1.00 91.56 147 HIS A C 1
ATOM 1197 O O . HIS A 1 147 ? 2.627 15.302 -15.069 1.00 91.56 147 HIS A O 1
ATOM 1203 N N . ILE A 1 148 ? 1.909 15.219 -17.203 1.00 89.06 148 ILE A N 1
ATOM 1204 C CA . ILE A 1 148 ? 2.956 16.066 -17.756 1.00 89.06 148 ILE A CA 1
ATOM 1205 C C . ILE A 1 148 ? 2.422 17.493 -17.659 1.00 89.06 148 ILE A C 1
ATOM 1207 O O . ILE A 1 148 ? 1.311 17.751 -18.122 1.00 89.06 148 ILE A O 1
ATOM 1211 N N . GLU A 1 149 ? 3.177 18.381 -17.022 1.00 85.69 149 GLU A N 1
ATOM 1212 C CA . GLU A 1 149 ? 2.795 19.784 -16.862 1.00 85.69 149 GLU A CA 1
ATOM 1213 C C . GLU A 1 149 ? 2.579 20.436 -18.230 1.00 85.69 149 GLU A C 1
ATOM 1215 O O . GLU A 1 149 ? 3.341 20.208 -19.175 1.00 85.69 149 GLU A O 1
ATOM 1220 N N . GLU A 1 150 ? 1.519 21.231 -18.357 1.00 83.00 150 GLU A N 1
ATOM 1221 C CA . GLU A 1 150 ? 1.297 22.028 -19.560 1.00 83.00 150 GLU A CA 1
ATOM 1222 C C . GLU A 1 150 ? 2.185 23.272 -19.494 1.00 83.00 150 GLU A C 1
ATOM 1224 O O . GLU A 1 150 ? 2.068 24.085 -18.580 1.00 83.00 150 GLU A O 1
ATOM 1229 N N . CYS A 1 151 ? 3.065 23.424 -20.479 1.00 81.75 151 CYS A N 1
ATOM 1230 C CA . CYS A 1 151 ? 3.861 24.625 -20.685 1.00 81.75 151 CYS A CA 1
ATOM 1231 C C . CYS A 1 151 ? 3.452 25.227 -22.034 1.00 81.75 151 CYS A C 1
ATOM 1233 O O . CYS A 1 151 ? 3.562 24.562 -23.067 1.00 81.75 151 CYS A O 1
ATOM 1235 N N . SER A 1 152 ? 2.889 26.438 -22.021 1.00 75.62 152 SER A N 1
ATOM 1236 C CA . SER A 1 152 ? 2.449 27.127 -23.243 1.00 75.62 152 SER A CA 1
ATOM 1237 C C . SER A 1 152 ? 3.592 27.822 -23.976 1.00 75.62 152 SER A C 1
ATOM 1239 O O . SER A 1 152 ? 3.513 27.995 -25.191 1.00 75.62 152 SER A O 1
ATOM 1241 N N . ASP A 1 153 ? 4.636 28.195 -23.238 1.00 75.69 153 ASP A N 1
ATOM 1242 C CA . ASP A 1 153 ? 5.731 29.027 -23.715 1.00 75.69 153 ASP A CA 1
ATOM 1243 C C . ASP A 1 153 ? 7.018 28.202 -23.667 1.00 75.69 153 ASP A C 1
ATOM 1245 O O . ASP A 1 153 ? 7.607 28.017 -22.608 1.00 75.69 153 ASP A O 1
ATOM 1249 N N . THR A 1 154 ? 7.436 27.677 -24.818 1.00 75.00 154 THR A N 1
ATOM 1250 C CA . THR A 1 154 ? 8.674 26.898 -24.943 1.00 75.00 154 THR A CA 1
ATOM 1251 C C . THR A 1 154 ? 9.807 27.794 -25.430 1.00 75.00 154 THR A C 1
ATOM 1253 O O . THR A 1 154 ? 9.863 28.111 -26.623 1.00 75.00 154 THR A O 1
ATOM 1256 N N . GLN A 1 155 ? 10.673 28.232 -24.520 1.00 77.19 155 GLN A N 1
ATOM 1257 C CA . GLN A 1 155 ? 11.822 29.093 -24.815 1.00 77.19 155 GLN A CA 1
ATOM 1258 C C . GLN A 1 155 ? 13.121 28.288 -24.933 1.00 77.19 155 GLN A C 1
ATOM 1260 O O . GLN A 1 155 ? 14.001 28.657 -25.700 1.00 77.19 155 GLN A O 1
ATOM 1265 N N . ILE A 1 156 ? 13.228 27.161 -24.228 1.00 80.62 156 ILE A N 1
ATOM 1266 C CA . ILE A 1 156 ? 14.437 26.331 -24.179 1.00 80.62 156 ILE A CA 1
ATOM 1267 C C . ILE A 1 156 ? 14.476 25.315 -25.322 1.00 80.62 156 ILE A C 1
ATOM 1269 O O . ILE A 1 156 ? 15.523 25.117 -25.935 1.00 80.62 156 ILE A O 1
ATOM 1273 N N . VAL A 1 157 ? 13.360 24.634 -25.603 1.00 80.88 157 VAL A N 1
ATOM 1274 C CA . VAL A 1 157 ? 13.325 23.483 -26.526 1.00 80.88 157 VAL A CA 1
ATOM 1275 C C . VAL A 1 157 ? 13.861 23.772 -27.935 1.00 80.88 157 VAL A C 1
ATOM 1277 O O . VAL A 1 157 ? 14.555 22.904 -28.465 1.00 80.88 157 VAL A O 1
ATOM 1280 N N . PRO A 1 158 ? 13.559 24.913 -28.584 1.00 78.75 158 PRO A N 1
ATOM 1281 C CA . PRO A 1 158 ? 14.071 25.188 -29.927 1.00 78.75 158 PRO A CA 1
ATOM 1282 C C . PRO A 1 158 ? 15.597 25.323 -29.960 1.00 78.75 158 PRO A C 1
ATOM 1284 O O . PRO A 1 158 ? 16.239 24.815 -30.877 1.00 78.75 158 PRO A O 1
ATOM 1287 N N . ASP A 1 159 ? 16.159 25.949 -28.929 1.00 80.62 159 ASP A N 1
ATOM 1288 C CA . ASP A 1 159 ? 17.544 26.411 -28.913 1.00 80.62 159 ASP A CA 1
ATOM 1289 C C . ASP A 1 159 ? 18.490 25.364 -28.298 1.00 80.62 159 ASP A C 1
ATOM 1291 O O . ASP A 1 159 ? 19.644 25.249 -28.703 1.00 80.62 159 ASP A O 1
ATOM 1295 N N . ILE A 1 160 ? 18.005 24.500 -27.398 1.00 85.12 160 ILE A N 1
ATOM 1296 C CA . ILE A 1 160 ? 18.836 23.491 -26.708 1.00 85.12 160 ILE A CA 1
ATOM 1297 C C . ILE A 1 160 ? 19.510 22.471 -27.647 1.00 85.12 160 ILE A C 1
ATOM 1299 O O . ILE A 1 160 ? 20.422 21.756 -27.239 1.00 85.12 160 ILE A O 1
ATOM 1303 N N . PHE A 1 161 ? 19.063 22.371 -28.902 1.00 84.69 161 PHE A N 1
ATOM 1304 C CA . PHE A 1 161 ? 19.690 21.520 -29.917 1.00 84.69 161 PHE A CA 1
ATOM 1305 C C . PHE A 1 161 ? 20.809 22.217 -30.704 1.00 84.69 161 PHE A C 1
ATOM 1307 O O . PHE A 1 161 ? 21.584 21.529 -31.369 1.00 84.69 161 PHE A O 1
ATOM 1314 N N . GLU A 1 162 ? 20.878 23.550 -30.668 1.00 87.00 162 GLU A N 1
ATOM 1315 C CA . GLU A 1 162 ? 21.832 24.354 -31.445 1.00 87.00 162 GLU A CA 1
ATOM 1316 C C . GLU A 1 162 ? 22.992 24.903 -30.604 1.00 87.00 162 GLU A C 1
ATOM 1318 O O . GLU A 1 162 ? 24.027 25.276 -31.162 1.00 87.00 162 GLU A O 1
ATOM 1323 N N . TYR A 1 163 ? 22.850 24.911 -29.278 1.00 86.06 163 TYR A N 1
ATOM 1324 C CA . TYR A 1 163 ? 23.822 25.469 -28.341 1.00 86.06 163 TYR A CA 1
ATOM 1325 C C . TYR A 1 163 ? 24.354 24.414 -27.359 1.00 86.06 163 TYR A C 1
ATOM 1327 O O . TYR A 1 163 ? 23.644 23.489 -26.970 1.00 86.06 163 TYR A O 1
ATOM 1335 N N . ASP A 1 164 ? 25.611 24.570 -26.928 1.00 86.38 164 ASP A N 1
ATOM 1336 C CA . ASP A 1 164 ? 26.292 23.622 -26.030 1.00 86.38 164 ASP A CA 1
ATOM 1337 C C . ASP A 1 164 ? 26.067 23.936 -24.534 1.00 86.38 164 ASP A C 1
ATOM 1339 O O . ASP A 1 164 ? 26.393 23.118 -23.665 1.00 86.38 164 ASP A O 1
ATOM 1343 N N . SER A 1 165 ? 25.520 25.114 -24.206 1.00 83.56 165 SER A N 1
ATOM 1344 C CA . SER A 1 165 ? 25.256 25.543 -22.829 1.00 83.56 165 SER A CA 1
ATOM 1345 C C . SER A 1 165 ? 24.116 26.565 -22.718 1.00 83.56 165 SER A C 1
ATOM 1347 O O . SER A 1 165 ? 23.799 27.266 -23.675 1.00 83.56 165 SER A O 1
ATOM 1349 N N . PHE A 1 166 ? 23.531 26.700 -21.518 1.00 82.81 166 PHE A N 1
ATOM 1350 C CA . PHE A 1 166 ? 22.527 27.739 -21.232 1.00 82.81 166 PHE A CA 1
ATOM 1351 C C . PHE A 1 166 ? 23.085 29.167 -21.355 1.00 82.81 166 PHE A C 1
ATOM 1353 O O . PHE A 1 166 ? 22.341 30.084 -21.688 1.00 82.81 166 PHE A O 1
ATOM 1360 N N . GLU A 1 167 ? 24.389 29.353 -21.115 1.00 83.19 167 GLU A N 1
ATOM 1361 C CA . GLU A 1 167 ? 25.063 30.645 -21.295 1.00 83.19 167 GLU A CA 1
ATOM 1362 C C . GLU A 1 167 ? 25.105 31.037 -22.779 1.00 83.19 167 GLU A C 1
ATOM 1364 O O . GLU A 1 167 ? 24.821 32.183 -23.115 1.00 83.19 167 GLU A O 1
ATOM 1369 N N . ASP A 1 168 ? 25.364 30.076 -23.674 1.00 85.12 168 ASP A N 1
ATOM 1370 C CA . ASP A 1 168 ? 25.371 30.313 -25.124 1.00 85.12 168 ASP A CA 1
ATOM 1371 C C . ASP A 1 168 ? 23.968 30.611 -25.684 1.00 85.12 168 ASP A C 1
ATOM 1373 O O . ASP A 1 168 ? 23.842 31.303 -26.695 1.00 85.12 168 ASP A O 1
ATOM 1377 N N . MET A 1 169 ? 22.923 30.119 -25.009 1.00 83.12 169 MET A N 1
ATOM 1378 C CA . MET A 1 169 ? 21.513 30.383 -25.326 1.00 83.12 169 MET A CA 1
ATOM 1379 C C . MET A 1 169 ? 21.022 31.750 -24.816 1.00 83.12 169 MET A C 1
ATOM 1381 O O . MET A 1 169 ? 19.904 32.139 -25.134 1.00 83.12 169 MET A O 1
ATOM 1385 N N . ASP A 1 170 ? 21.814 32.464 -24.003 1.00 80.62 170 ASP A N 1
ATOM 1386 C CA . ASP A 1 170 ? 21.378 33.657 -23.250 1.00 80.62 170 ASP A CA 1
ATOM 1387 C C . ASP A 1 170 ? 20.135 33.383 -22.368 1.00 80.62 170 ASP A C 1
ATOM 1389 O O . ASP A 1 170 ? 19.299 34.255 -22.124 1.00 80.62 170 ASP A O 1
ATOM 1393 N N . VAL A 1 171 ? 20.002 32.142 -21.876 1.00 77.75 171 VAL A N 1
ATOM 1394 C CA . VAL A 1 171 ? 18.884 31.696 -21.033 1.00 77.75 171 VAL A CA 1
ATOM 1395 C C . VAL A 1 171 ? 19.338 31.569 -19.582 1.00 77.75 171 VAL A C 1
ATOM 1397 O O . VAL A 1 171 ? 20.294 30.862 -19.261 1.00 77.75 171 VAL A O 1
ATOM 1400 N N . THR A 1 172 ? 18.602 32.204 -18.667 1.00 74.56 172 THR A N 1
ATOM 1401 C CA . THR A 1 172 ? 18.806 32.024 -17.223 1.00 74.56 172 THR A CA 1
ATOM 1402 C C . THR A 1 172 ? 17.897 30.911 -16.698 1.00 74.56 172 THR A C 1
ATOM 1404 O O . THR A 1 172 ? 16.696 30.905 -16.948 1.00 74.56 172 THR A O 1
ATOM 1407 N N . LEU A 1 173 ? 18.458 29.954 -15.954 1.00 75.44 173 LEU A N 1
ATOM 1408 C CA . LEU A 1 173 ? 17.682 28.914 -15.270 1.00 75.44 173 LEU A CA 1
ATOM 1409 C C . LEU A 1 173 ? 16.984 29.495 -14.032 1.00 75.44 173 LEU A C 1
ATOM 1411 O O . LEU A 1 173 ? 17.523 29.442 -12.925 1.00 75.44 173 LEU A O 1
ATOM 1415 N N . ASP A 1 174 ? 15.798 30.055 -14.225 1.00 79.06 174 ASP A N 1
ATOM 1416 C CA . ASP A 1 174 ? 14.951 30.618 -13.175 1.00 79.06 174 ASP A CA 1
ATOM 1417 C C . ASP A 1 174 ? 13.520 30.041 -13.214 1.00 79.06 174 ASP A C 1
ATOM 1419 O O . ASP A 1 174 ? 13.244 29.036 -13.879 1.00 79.06 174 ASP A O 1
ATOM 1423 N N . GLU A 1 175 ? 12.617 30.637 -12.432 1.00 80.06 175 GLU A N 1
ATOM 1424 C CA . GLU A 1 175 ? 11.216 30.209 -12.321 1.00 80.06 175 GLU A CA 1
ATOM 1425 C C . GLU A 1 175 ? 10.455 30.299 -13.651 1.00 80.06 175 GLU A C 1
ATOM 1427 O O . GLU A 1 175 ? 9.532 29.508 -13.864 1.00 80.06 175 GLU A O 1
ATOM 1432 N N . ASP A 1 176 ? 10.852 31.196 -14.561 1.00 77.75 176 ASP A N 1
ATOM 1433 C CA . ASP A 1 176 ? 10.169 31.374 -15.846 1.00 77.75 176 ASP A CA 1
ATOM 1434 C C . ASP A 1 176 ? 10.367 30.128 -16.728 1.00 77.75 176 ASP A C 1
ATOM 1436 O O . ASP A 1 176 ? 9.446 29.672 -17.407 1.00 77.75 176 ASP A O 1
ATOM 1440 N N . ASN A 1 177 ? 11.536 29.492 -16.610 1.00 80.44 177 ASN A N 1
ATOM 1441 C CA . ASN A 1 177 ? 11.926 28.307 -17.371 1.00 80.44 177 ASN A CA 1
ATOM 1442 C C . ASN A 1 177 ? 11.677 26.973 -16.648 1.00 80.44 177 ASN A C 1
ATOM 1444 O O . ASN A 1 177 ? 11.715 25.900 -17.261 1.00 80.44 177 ASN A O 1
ATOM 1448 N N . PHE A 1 178 ? 11.405 27.003 -15.340 1.00 85.94 178 PHE A N 1
ATOM 1449 C CA . PHE A 1 178 ? 11.229 25.793 -14.534 1.00 85.94 178 PHE A CA 1
ATOM 1450 C C . PHE A 1 178 ? 10.093 24.898 -15.050 1.00 85.94 178 PHE A C 1
ATOM 1452 O O . PHE A 1 178 ? 10.219 23.671 -15.043 1.00 85.94 178 PHE A O 1
ATOM 1459 N N . SER A 1 179 ? 8.993 25.495 -15.519 1.00 88.06 179 SER A N 1
ATOM 1460 C CA . SER A 1 179 ? 7.833 24.750 -16.026 1.00 88.06 179 SER A CA 1
ATOM 1461 C C . SER A 1 179 ? 8.157 23.936 -17.286 1.00 88.06 179 SER A C 1
ATOM 1463 O O . SER A 1 179 ? 7.815 22.753 -17.352 1.00 88.06 179 SER A O 1
ATOM 1465 N N . GLU A 1 180 ? 8.886 24.526 -18.238 1.00 88.38 180 GLU A N 1
ATOM 1466 C CA . GLU A 1 180 ? 9.342 23.864 -19.464 1.00 88.38 180 GLU A CA 1
ATOM 1467 C C . GLU A 1 180 ? 10.334 22.738 -19.141 1.00 88.38 180 GLU A C 1
ATOM 1469 O O . GLU A 1 180 ? 10.184 21.607 -19.607 1.00 88.38 180 GLU A O 1
ATOM 1474 N N . ILE A 1 181 ? 11.301 22.997 -18.255 1.00 88.12 181 ILE A N 1
ATOM 1475 C CA . ILE A 1 181 ? 12.283 21.991 -17.818 1.00 88.12 181 ILE A CA 1
ATOM 1476 C C . ILE A 1 181 ? 11.592 20.819 -17.115 1.00 88.12 181 ILE A C 1
ATOM 1478 O O . ILE A 1 181 ? 11.904 19.654 -17.382 1.00 88.12 181 ILE A O 1
ATOM 1482 N N . LYS A 1 182 ? 10.633 21.104 -16.226 1.00 90.69 182 LYS A N 1
ATOM 1483 C CA . LYS A 1 182 ? 9.850 20.078 -15.530 1.00 90.69 182 LYS A CA 1
ATOM 1484 C C . LYS A 1 182 ? 9.057 19.232 -16.525 1.00 90.69 182 LYS A C 1
ATOM 1486 O O . LYS A 1 182 ? 9.084 18.004 -16.420 1.00 90.69 182 LYS A O 1
ATOM 1491 N N . GLN A 1 183 ? 8.412 19.863 -17.507 1.00 91.88 183 GLN A N 1
ATOM 1492 C CA . GLN A 1 183 ? 7.696 19.169 -18.575 1.00 91.88 183 GLN A CA 1
ATOM 1493 C C . GLN A 1 183 ? 8.627 18.221 -19.351 1.00 91.88 183 GLN A C 1
ATOM 1495 O O . GLN A 1 183 ? 8.299 17.043 -19.524 1.00 91.88 183 GLN A O 1
ATOM 1500 N N . LEU A 1 184 ? 9.807 18.695 -19.765 1.00 90.81 184 LEU A N 1
ATOM 1501 C CA . LEU A 1 184 ? 10.806 17.887 -20.474 1.00 90.81 184 LEU A CA 1
ATOM 1502 C C . LEU A 1 184 ? 11.303 16.708 -19.634 1.00 90.81 184 LEU A C 1
ATOM 1504 O O . LEU A 1 184 ? 11.385 15.581 -20.127 1.00 90.81 184 LEU A O 1
ATOM 1508 N N . ALA A 1 185 ? 11.583 16.933 -18.349 1.00 92.94 185 ALA A N 1
ATOM 1509 C CA . ALA A 1 185 ? 11.998 15.877 -17.433 1.00 92.94 185 ALA A CA 1
ATOM 1510 C C . ALA A 1 185 ? 10.908 14.800 -17.271 1.00 92.94 185 ALA A C 1
ATOM 1512 O O . ALA A 1 185 ? 11.214 13.606 -17.289 1.00 92.94 185 ALA A O 1
ATOM 1513 N N . GLN A 1 186 ? 9.634 15.197 -17.171 1.00 94.81 186 GLN A N 1
ATOM 1514 C CA . GLN A 1 186 ? 8.503 14.264 -17.096 1.00 94.81 186 GLN A CA 1
ATOM 1515 C C . GLN A 1 186 ? 8.324 13.468 -18.396 1.00 94.81 186 GLN A C 1
ATOM 1517 O O . GLN A 1 186 ? 8.104 12.255 -18.344 1.00 94.81 186 GLN A O 1
ATOM 1522 N N . GLN A 1 187 ? 8.461 14.112 -19.559 1.00 93.69 187 GLN A N 1
ATOM 1523 C CA . GLN A 1 187 ? 8.427 13.439 -20.863 1.00 93.69 187 GLN A CA 1
ATOM 1524 C C . GLN A 1 187 ? 9.569 12.424 -21.003 1.00 93.69 187 GLN A C 1
ATOM 1526 O O . GLN A 1 187 ? 9.334 11.276 -21.388 1.00 93.69 187 GLN A O 1
ATOM 1531 N N . ALA A 1 188 ? 10.791 12.810 -20.628 1.00 94.88 188 ALA A N 1
ATOM 1532 C CA . ALA A 1 188 ? 11.950 11.926 -20.648 1.00 94.88 188 ALA A CA 1
ATOM 1533 C C . ALA A 1 188 ? 11.785 10.739 -19.684 1.00 94.88 188 ALA A C 1
ATOM 1535 O O . ALA A 1 188 ? 12.082 9.601 -20.048 1.00 94.88 188 ALA A O 1
ATOM 1536 N N . ALA A 1 189 ? 11.271 10.974 -18.472 1.00 96.56 189 ALA A N 1
ATOM 1537 C CA . ALA A 1 189 ? 10.980 9.912 -17.510 1.00 96.56 189 ALA A CA 1
ATOM 1538 C C . ALA A 1 189 ? 9.911 8.939 -18.037 1.00 96.56 189 ALA A C 1
ATOM 1540 O O . ALA A 1 189 ? 10.062 7.728 -17.887 1.00 96.56 189 ALA A O 1
ATOM 1541 N N . MET A 1 190 ? 8.867 9.448 -18.698 1.00 96.00 190 MET A N 1
ATOM 1542 C CA . MET A 1 190 ? 7.833 8.625 -19.332 1.00 96.00 190 MET A CA 1
ATOM 1543 C C . MET A 1 190 ? 8.405 7.753 -20.457 1.00 96.00 190 MET A C 1
ATOM 1545 O O . MET A 1 190 ? 8.078 6.568 -20.533 1.00 96.00 190 MET A O 1
ATOM 1549 N N . LEU A 1 191 ? 9.281 8.305 -21.304 1.00 96.50 191 LEU A N 1
ATOM 1550 C CA . LEU A 1 191 ? 9.949 7.540 -22.360 1.00 96.50 191 LEU A CA 1
ATOM 1551 C C . LEU A 1 191 ? 10.822 6.423 -21.768 1.00 96.50 191 LEU A C 1
ATOM 1553 O O . LEU A 1 191 ? 10.649 5.261 -22.129 1.00 96.50 191 LEU A O 1
ATOM 1557 N N . LYS A 1 192 ? 11.670 6.748 -20.783 1.00 97.06 192 LYS A N 1
ATOM 1558 C CA . LYS A 1 192 ? 12.495 5.755 -20.071 1.00 97.06 192 LYS A CA 1
ATOM 1559 C C . LYS A 1 192 ? 11.652 4.667 -19.408 1.00 97.06 192 LYS A C 1
ATOM 1561 O O . LYS A 1 192 ? 12.042 3.506 -19.390 1.00 97.06 192 LYS A O 1
ATOM 1566 N N . TYR A 1 193 ? 10.479 5.016 -18.881 1.00 97.31 193 TYR A N 1
ATOM 1567 C CA . TYR A 1 193 ? 9.566 4.038 -18.298 1.00 97.31 193 TYR A CA 1
ATOM 1568 C C . TYR A 1 193 ? 8.995 3.069 -19.347 1.00 97.31 193 TYR A C 1
ATOM 1570 O O . TYR A 1 193 ? 8.868 1.871 -19.094 1.00 97.31 193 TYR A O 1
ATOM 1578 N N . GLN A 1 194 ? 8.684 3.557 -20.550 1.00 96.50 194 GLN A N 1
ATOM 1579 C CA . GLN A 1 194 ? 8.250 2.706 -21.663 1.00 96.50 194 GLN A CA 1
ATOM 1580 C C . GLN A 1 194 ? 9.371 1.778 -22.145 1.00 96.50 194 GLN A C 1
ATOM 1582 O O . GLN A 1 194 ? 9.114 0.600 -22.407 1.00 96.50 194 GLN A O 1
ATOM 1587 N N . GLU A 1 195 ? 10.602 2.285 -22.222 1.00 97.44 195 GLU A N 1
ATOM 1588 C CA . GLU A 1 195 ? 11.797 1.490 -22.528 1.00 97.44 195 GLU A CA 1
ATOM 1589 C C . GLU A 1 195 ? 12.013 0.402 -21.472 1.00 97.44 195 GLU A C 1
ATOM 1591 O O . GLU A 1 195 ? 12.124 -0.770 -21.825 1.00 97.44 195 GLU A O 1
ATOM 1596 N N . LEU A 1 196 ? 11.917 0.748 -20.184 1.00 97.88 196 LEU A N 1
ATOM 1597 C CA . LEU A 1 196 ? 11.999 -0.202 -19.074 1.00 97.88 196 LEU A CA 1
ATOM 1598 C C . LEU A 1 196 ? 10.972 -1.340 -19.204 1.00 97.88 196 LEU A C 1
ATOM 1600 O O . LEU A 1 196 ? 11.302 -2.510 -19.012 1.00 97.88 196 LEU A O 1
ATOM 1604 N N . ILE A 1 197 ? 9.723 -1.030 -19.567 1.00 97.62 197 ILE A N 1
ATOM 1605 C CA . ILE A 1 197 ? 8.690 -2.053 -19.798 1.00 97.62 197 ILE A CA 1
ATOM 1606 C C . ILE A 1 197 ? 9.083 -2.986 -20.954 1.00 97.62 197 ILE A C 1
ATOM 1608 O O . ILE A 1 197 ? 8.879 -4.201 -20.861 1.00 97.62 197 ILE A O 1
ATOM 1612 N N . CYS A 1 198 ? 9.609 -2.440 -22.052 1.00 97.19 198 CYS A N 1
ATOM 1613 C CA . CYS A 1 198 ? 10.090 -3.230 -23.186 1.00 97.19 198 CYS A CA 1
ATOM 1614 C C . CYS A 1 198 ? 11.270 -4.122 -22.785 1.00 97.19 198 CYS A C 1
ATOM 1616 O O . CYS A 1 198 ? 11.274 -5.310 -23.118 1.00 97.19 198 CYS A O 1
ATOM 1618 N N . ASP A 1 199 ? 12.205 -3.591 -22.002 1.00 97.19 199 ASP A N 1
ATOM 1619 C CA . ASP A 1 199 ? 13.365 -4.321 -21.503 1.00 97.19 199 ASP A CA 1
ATOM 1620 C C . ASP A 1 199 ? 12.948 -5.489 -20.614 1.00 97.19 199 ASP A C 1
ATOM 1622 O O . ASP A 1 199 ? 13.411 -6.609 -20.836 1.00 97.19 199 ASP A O 1
ATOM 1626 N N . ILE A 1 200 ? 12.014 -5.275 -19.680 1.00 97.25 200 ILE A N 1
ATOM 1627 C CA . ILE A 1 200 ? 11.452 -6.343 -18.839 1.00 97.25 200 ILE A CA 1
ATOM 1628 C C . ILE A 1 200 ? 10.829 -7.441 -19.710 1.00 97.25 200 ILE A C 1
ATOM 1630 O O . ILE A 1 200 ? 11.092 -8.621 -19.490 1.00 97.25 200 ILE A O 1
ATOM 1634 N N . LYS A 1 201 ? 10.033 -7.075 -20.724 1.00 95.19 201 LYS A N 1
ATOM 1635 C CA . LYS A 1 201 ? 9.389 -8.039 -21.639 1.00 95.19 201 LYS A CA 1
ATOM 1636 C C . LYS A 1 201 ? 10.381 -8.808 -22.506 1.00 95.19 201 LYS A C 1
ATOM 1638 O O . LYS A 1 201 ? 10.085 -9.927 -22.914 1.00 95.19 201 LYS A O 1
ATOM 1643 N N . SER A 1 202 ? 11.522 -8.200 -22.819 1.00 94.94 202 SER A N 1
ATOM 1644 C CA . SER A 1 202 ? 12.580 -8.836 -23.604 1.00 94.94 202 SER A CA 1
ATOM 1645 C C . SER A 1 202 ? 13.373 -9.872 -22.800 1.00 94.94 202 SER A C 1
ATOM 1647 O O . SER A 1 202 ? 14.052 -10.711 -23.393 1.00 94.94 202 SER A O 1
ATOM 1649 N N . LYS A 1 203 ? 13.287 -9.846 -21.459 1.00 93.06 203 LYS A N 1
ATOM 1650 C CA . LYS A 1 203 ? 13.933 -10.851 -20.612 1.00 93.06 203 LYS A CA 1
ATOM 1651 C C . LYS A 1 203 ? 13.242 -12.204 -20.789 1.00 93.06 203 LYS A C 1
ATOM 1653 O O . LYS A 1 203 ? 12.042 -12.343 -20.563 1.00 93.06 203 LYS A O 1
ATOM 1658 N N . SER A 1 204 ? 14.019 -13.233 -21.109 1.00 89.62 204 SER A N 1
ATOM 1659 C CA . SER A 1 204 ? 13.547 -14.618 -21.247 1.00 89.62 204 SER A CA 1
ATOM 1660 C C . SER A 1 204 ? 13.330 -15.313 -19.889 1.00 89.62 204 SER A C 1
ATOM 1662 O O . SER A 1 204 ? 13.862 -16.395 -19.654 1.00 89.62 204 SER A O 1
ATOM 1664 N N . ILE A 1 205 ? 12.579 -14.696 -18.970 1.00 95.25 205 ILE A N 1
ATOM 1665 C CA . ILE A 1 205 ? 12.294 -15.268 -17.642 1.00 95.25 205 ILE A CA 1
ATOM 1666 C C . ILE A 1 205 ? 11.133 -16.265 -17.755 1.00 95.25 205 ILE A C 1
ATOM 1668 O O . ILE A 1 205 ? 9.976 -15.878 -17.913 1.00 95.25 205 ILE A O 1
ATOM 1672 N N . GLU A 1 206 ? 11.438 -17.562 -17.666 1.00 92.75 206 GLU A N 1
ATOM 1673 C CA . GLU A 1 206 ? 10.454 -18.632 -17.893 1.00 92.75 206 GLU A CA 1
ATOM 1674 C C . GLU A 1 206 ? 9.473 -18.851 -16.728 1.00 92.75 206 GLU A C 1
ATOM 1676 O O . GLU A 1 206 ? 8.297 -19.164 -16.954 1.00 92.75 206 GLU A O 1
ATOM 1681 N N . ASP A 1 207 ? 9.926 -18.731 -15.471 1.00 95.88 207 ASP A N 1
ATOM 1682 C CA . ASP A 1 207 ? 9.032 -18.897 -14.320 1.00 95.88 207 ASP A CA 1
ATOM 1683 C C . ASP A 1 207 ? 8.197 -17.616 -14.119 1.00 95.88 207 ASP A C 1
ATOM 1685 O O . ASP A 1 207 ? 8.752 -16.545 -13.857 1.00 95.88 207 ASP A O 1
ATOM 1689 N N . PRO A 1 208 ? 6.855 -17.696 -14.197 1.00 96.12 208 PRO A N 1
ATOM 1690 C CA . PRO A 1 208 ? 6.007 -16.510 -14.148 1.00 96.12 208 PRO A CA 1
ATOM 1691 C C . PRO A 1 208 ? 6.016 -15.806 -12.790 1.00 96.12 208 PRO A C 1
ATOM 1693 O O . PRO A 1 208 ? 5.736 -14.614 -12.742 1.00 96.12 208 PRO A O 1
ATOM 1696 N N . PHE A 1 209 ? 6.343 -16.496 -11.691 1.00 97.38 209 PHE A N 1
ATOM 1697 C CA . PHE A 1 209 ? 6.470 -15.847 -10.386 1.00 97.38 209 PHE A CA 1
ATOM 1698 C C . PHE A 1 209 ? 7.799 -15.104 -10.244 1.00 97.38 209 PHE A C 1
ATOM 1700 O O . PHE A 1 209 ? 7.833 -14.051 -9.610 1.00 97.38 209 PHE A O 1
ATOM 1707 N N . VAL A 1 210 ? 8.868 -15.609 -10.867 1.00 97.19 210 VAL A N 1
ATOM 1708 C CA . VAL A 1 210 ? 10.142 -14.882 -10.971 1.00 97.19 210 VAL A CA 1
ATOM 1709 C C . VAL A 1 210 ? 9.957 -13.630 -11.829 1.00 97.19 210 VAL A C 1
ATOM 1711 O O . VAL A 1 210 ? 10.352 -12.548 -11.404 1.00 97.19 210 VAL A O 1
ATOM 1714 N N . LEU A 1 211 ? 9.281 -13.745 -12.979 1.00 97.75 211 LEU A N 1
ATOM 1715 C CA . LEU A 1 211 ? 8.957 -12.590 -13.822 1.00 97.75 211 LEU A CA 1
ATOM 1716 C C . LEU A 1 211 ? 8.059 -11.585 -13.085 1.00 97.75 211 LEU A C 1
ATOM 1718 O O . LEU A 1 211 ? 8.308 -10.387 -13.154 1.00 97.75 211 LEU A O 1
ATOM 1722 N N . ALA A 1 212 ? 7.041 -12.059 -12.360 1.00 98.12 212 ALA A N 1
ATOM 1723 C CA . ALA A 1 212 ? 6.168 -11.226 -11.534 1.00 98.12 212 ALA A CA 1
ATOM 1724 C C . ALA A 1 212 ? 6.945 -10.421 -10.488 1.00 98.12 212 ALA A C 1
ATOM 1726 O O . ALA A 1 212 ? 6.710 -9.223 -10.351 1.00 98.12 212 ALA A O 1
ATOM 1727 N N . TYR A 1 213 ? 7.873 -11.069 -9.779 1.00 97.69 213 TYR A N 1
ATOM 1728 C CA . TYR A 1 213 ? 8.735 -10.411 -8.802 1.00 97.69 213 TYR A CA 1
ATOM 1729 C C . TYR A 1 213 ? 9.644 -9.369 -9.458 1.00 97.69 213 TYR A C 1
ATOM 1731 O O . TYR A 1 213 ? 9.645 -8.211 -9.049 1.00 97.69 213 TYR A O 1
ATOM 1739 N N . TYR A 1 214 ? 10.375 -9.776 -10.499 1.00 97.56 214 TYR A N 1
ATOM 1740 C CA . TYR A 1 214 ? 11.315 -8.916 -11.211 1.00 97.56 214 TYR A CA 1
ATOM 1741 C C . TYR A 1 214 ? 10.613 -7.692 -11.805 1.00 97.56 214 TYR A C 1
ATOM 1743 O O . TYR A 1 214 ? 11.026 -6.565 -11.561 1.00 97.56 214 TYR A O 1
ATOM 1751 N N . ALA A 1 215 ? 9.496 -7.891 -12.510 1.00 98.12 215 ALA A N 1
ATOM 1752 C CA . ALA A 1 215 ? 8.717 -6.796 -13.073 1.00 98.12 215 ALA A CA 1
ATOM 1753 C C . ALA A 1 215 ? 8.193 -5.851 -11.982 1.00 98.12 215 ALA A C 1
ATOM 1755 O O . ALA A 1 215 ? 8.314 -4.640 -12.123 1.00 98.12 215 ALA A O 1
ATOM 1756 N N . ALA A 1 216 ? 7.641 -6.378 -10.885 1.00 98.06 216 ALA A N 1
ATOM 1757 C CA . ALA A 1 216 ? 7.161 -5.548 -9.784 1.00 98.06 216 ALA A CA 1
ATOM 1758 C C . ALA A 1 216 ? 8.281 -4.702 -9.160 1.00 98.06 216 ALA A C 1
ATOM 1760 O O . ALA A 1 216 ? 8.058 -3.528 -8.882 1.00 98.06 216 ALA A O 1
ATOM 1761 N N . ASN A 1 217 ? 9.472 -5.279 -8.984 1.00 96.81 217 ASN A N 1
ATOM 1762 C CA . ASN A 1 217 ? 10.636 -4.581 -8.448 1.00 96.81 217 ASN A CA 1
ATOM 1763 C C . ASN A 1 217 ? 11.143 -3.488 -9.386 1.00 96.81 217 ASN A C 1
ATOM 1765 O O . ASN A 1 217 ? 11.164 -2.326 -8.990 1.00 96.81 217 ASN A O 1
ATOM 1769 N N . MET A 1 218 ? 11.424 -3.83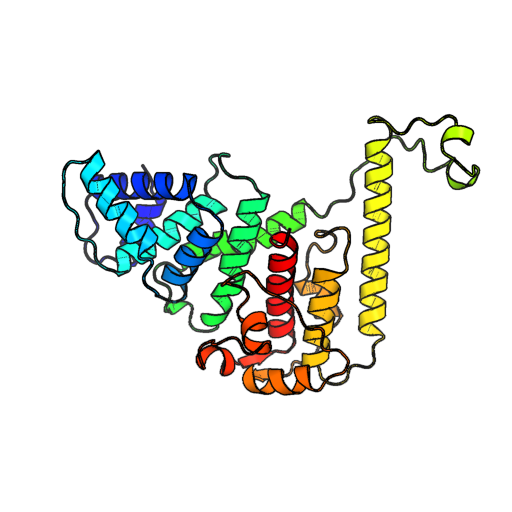0 -10.643 1.00 97.19 218 MET A N 1
ATOM 1770 C CA . MET A 1 218 ? 11.913 -2.862 -11.623 1.00 97.19 218 MET A CA 1
ATOM 1771 C C . MET A 1 218 ? 10.939 -1.689 -11.795 1.00 97.19 218 MET A C 1
ATOM 1773 O O . MET A 1 218 ? 11.357 -0.540 -11.820 1.00 97.19 218 MET A O 1
ATOM 1777 N N . LEU A 1 219 ? 9.629 -1.948 -11.876 1.00 97.50 219 LEU A N 1
ATOM 1778 C CA . LEU A 1 219 ? 8.636 -0.886 -12.077 1.00 97.50 219 LEU A CA 1
ATOM 1779 C C . LEU A 1 219 ? 8.389 -0.017 -10.837 1.00 97.50 219 LEU A C 1
ATOM 1781 O O . LEU A 1 219 ? 7.862 1.083 -10.996 1.00 97.50 219 LEU A O 1
ATOM 1785 N N . ALA A 1 220 ? 8.671 -0.514 -9.631 1.00 96.31 220 ALA A N 1
ATOM 1786 C CA . ALA A 1 220 ? 8.453 0.231 -8.392 1.00 96.31 220 ALA A CA 1
ATOM 1787 C C . ALA A 1 220 ? 9.685 1.044 -7.970 1.00 96.31 220 ALA A C 1
ATOM 1789 O O . ALA A 1 220 ? 9.510 2.136 -7.441 1.00 96.31 220 ALA A O 1
ATOM 1790 N N . VAL A 1 221 ? 10.891 0.518 -8.214 1.00 95.00 221 VAL A N 1
ATOM 1791 C CA . VAL A 1 221 ? 12.156 1.031 -7.656 1.00 95.00 221 VAL A CA 1
ATOM 1792 C C . VAL A 1 221 ? 12.937 1.896 -8.648 1.00 95.00 221 VAL A C 1
ATOM 1794 O O . VAL A 1 221 ? 13.436 2.955 -8.292 1.00 95.00 221 VAL A O 1
ATOM 1797 N N . GLU A 1 222 ? 13.036 1.480 -9.911 1.00 94.94 222 GLU A N 1
ATOM 1798 C CA . GLU A 1 222 ? 13.877 2.172 -10.902 1.00 94.94 222 GLU A CA 1
ATOM 1799 C C . GLU A 1 222 ? 13.373 3.557 -11.355 1.00 94.94 222 GLU A C 1
ATOM 1801 O O . GLU A 1 222 ? 14.200 4.413 -11.693 1.00 94.94 222 GLU A O 1
ATOM 1806 N N . PRO A 1 223 ? 12.053 3.837 -11.442 1.00 95.00 223 PRO A N 1
ATOM 1807 C CA . PRO A 1 223 ? 11.601 5.111 -11.983 1.00 95.00 223 PRO A CA 1
ATOM 1808 C C . PRO A 1 223 ? 11.999 6.312 -11.119 1.00 95.00 223 PRO A C 1
ATOM 1810 O O . PRO A 1 223 ? 11.540 6.472 -9.992 1.00 95.00 223 PRO A O 1
ATOM 1813 N N . GLN A 1 224 ? 12.753 7.244 -11.709 1.00 90.94 224 GLN A N 1
ATOM 1814 C CA . GLN A 1 224 ? 13.118 8.513 -11.060 1.00 90.94 224 GLN A CA 1
ATOM 1815 C C . GLN A 1 224 ? 11.886 9.349 -10.687 1.00 90.94 224 GLN A C 1
ATOM 1817 O O . GLN A 1 224 ? 11.829 9.973 -9.629 1.00 90.94 224 GLN A O 1
ATOM 1822 N N . TRP A 1 225 ? 10.872 9.346 -11.556 1.00 94.44 225 TRP A N 1
ATOM 1823 C CA . TRP A 1 225 ? 9.569 9.913 -11.244 1.00 94.44 225 TRP A CA 1
ATOM 1824 C C . TRP A 1 225 ? 8.653 8.815 -10.704 1.00 94.44 225 TRP A C 1
ATOM 1826 O O . TRP A 1 225 ? 8.059 8.052 -11.466 1.00 94.44 225 TRP A O 1
ATOM 1836 N N . LYS A 1 226 ? 8.507 8.772 -9.375 1.00 92.19 226 LYS A N 1
ATOM 1837 C CA . LYS A 1 226 ? 7.737 7.747 -8.644 1.00 92.19 226 LYS A CA 1
ATOM 1838 C C . LYS A 1 226 ? 6.294 7.569 -9.146 1.00 92.19 226 LYS A C 1
ATOM 1840 O O . LYS A 1 226 ? 5.720 6.493 -9.021 1.00 92.19 226 LYS A O 1
ATOM 1845 N N . TYR A 1 227 ? 5.698 8.606 -9.734 1.00 93.81 227 TYR A N 1
ATOM 1846 C CA . TYR A 1 227 ? 4.313 8.594 -10.216 1.00 93.81 227 TYR A CA 1
ATOM 1847 C C . TYR A 1 227 ? 4.193 8.456 -11.736 1.00 93.81 227 TYR A C 1
ATOM 1849 O O . TYR A 1 227 ? 3.139 8.760 -12.287 1.00 93.81 227 TYR A O 1
ATOM 1857 N N . VAL A 1 228 ? 5.245 8.005 -12.429 1.00 95.56 228 VAL A N 1
ATOM 1858 C CA . VAL A 1 228 ? 5.230 7.834 -13.893 1.00 95.56 228 VAL A CA 1
ATOM 1859 C C . VAL A 1 228 ? 4.187 6.813 -14.370 1.00 95.56 228 VAL A C 1
ATOM 1861 O O . VAL A 1 228 ? 3.643 6.965 -15.463 1.00 95.56 228 VAL A O 1
ATOM 1864 N N . ASP A 1 229 ? 3.844 5.819 -13.543 1.00 94.69 229 ASP A N 1
ATOM 1865 C CA . ASP A 1 229 ? 2.778 4.858 -13.837 1.00 94.69 229 ASP A CA 1
ATOM 1866 C C . ASP A 1 229 ? 1.484 5.185 -13.082 1.00 94.69 229 ASP A C 1
ATOM 1868 O O . ASP A 1 229 ? 1.358 4.965 -11.873 1.00 94.69 229 ASP A O 1
ATOM 1872 N N . SER A 1 230 ? 0.474 5.662 -13.813 1.00 92.44 230 SER A N 1
ATOM 1873 C CA . SER A 1 230 ? -0.869 5.884 -13.263 1.00 92.44 230 SER A CA 1
ATOM 1874 C C . SER A 1 230 ? -1.655 4.599 -13.006 1.00 92.44 230 SER A C 1
ATOM 1876 O O . SER A 1 230 ? -2.644 4.631 -12.267 1.00 92.44 230 SER A O 1
ATOM 1878 N N . ASN A 1 231 ? -1.289 3.475 -13.626 1.00 95.06 231 ASN A N 1
ATOM 1879 C CA . ASN A 1 231 ? -2.010 2.213 -13.506 1.00 95.06 231 ASN A CA 1
ATOM 1880 C C . ASN A 1 231 ? -1.077 0.987 -13.591 1.00 95.06 231 ASN A C 1
ATOM 1882 O O . ASN A 1 231 ? -1.147 0.214 -14.557 1.00 95.06 231 ASN A O 1
ATOM 1886 N N . PRO A 1 232 ? -0.305 0.720 -12.523 1.00 95.56 232 PRO A N 1
ATOM 1887 C CA . PRO A 1 232 ? 0.623 -0.408 -12.474 1.00 95.56 232 PRO A CA 1
ATOM 1888 C C . PRO A 1 232 ? -0.055 -1.768 -12.601 1.00 95.56 232 PRO A C 1
ATOM 1890 O O . PRO A 1 232 ? 0.543 -2.713 -13.108 1.00 95.56 232 PRO A O 1
ATOM 1893 N N . VAL A 1 233 ? -1.335 -1.885 -12.231 1.00 96.38 233 VAL A N 1
ATOM 1894 C CA . VAL A 1 233 ? -2.105 -3.115 -12.461 1.00 96.38 233 VAL A CA 1
ATOM 1895 C C . VAL A 1 233 ? -2.210 -3.409 -13.958 1.00 96.38 233 VAL A C 1
ATOM 1897 O O . VAL A 1 233 ? -1.949 -4.533 -14.388 1.00 96.38 233 VAL A O 1
ATOM 1900 N N . LYS A 1 234 ? -2.559 -2.403 -14.768 1.00 96.69 234 LYS A N 1
ATOM 1901 C CA . LYS A 1 234 ? -2.647 -2.548 -16.226 1.00 96.69 234 LYS A CA 1
ATOM 1902 C C . LYS A 1 234 ? -1.268 -2.790 -16.843 1.00 96.69 234 LYS A C 1
ATOM 1904 O O . LYS A 1 234 ? -1.150 -3.622 -17.741 1.00 96.69 234 LYS A O 1
ATOM 1909 N N . THR A 1 235 ? -0.234 -2.114 -16.351 1.00 97.50 235 THR A N 1
ATOM 1910 C CA . THR A 1 235 ? 1.149 -2.309 -16.806 1.00 97.50 235 THR A CA 1
ATOM 1911 C C . THR A 1 235 ? 1.623 -3.741 -16.559 1.00 97.50 235 THR A C 1
ATOM 1913 O O . THR A 1 235 ? 2.049 -4.417 -17.497 1.00 97.50 235 THR A O 1
ATOM 1916 N N . LEU A 1 236 ? 1.443 -4.266 -15.345 1.00 98.12 236 LEU A N 1
ATOM 1917 C CA . LEU A 1 236 ? 1.786 -5.649 -14.999 1.00 98.12 236 LEU A CA 1
ATOM 1918 C C . LEU A 1 236 ? 0.971 -6.669 -15.803 1.00 98.12 236 LEU A C 1
ATOM 1920 O O . LEU A 1 236 ? 1.523 -7.668 -16.264 1.00 98.12 236 LEU A O 1
ATOM 1924 N N . MET A 1 237 ? -0.320 -6.413 -16.047 1.00 97.25 237 MET A N 1
ATOM 1925 C CA . MET A 1 237 ? -1.139 -7.257 -16.929 1.00 97.25 237 MET A CA 1
ATOM 1926 C C . MET A 1 237 ? -0.581 -7.340 -18.355 1.00 97.25 237 MET A C 1
ATOM 1928 O O . MET A 1 237 ? -0.707 -8.393 -18.977 1.00 97.25 237 MET A O 1
ATOM 1932 N N . ASN A 1 238 ? 0.021 -6.258 -18.859 1.00 96.00 238 ASN A N 1
ATOM 1933 C CA . ASN A 1 238 ? 0.615 -6.201 -20.195 1.00 96.00 238 ASN A CA 1
ATOM 1934 C C . ASN A 1 238 ? 1.990 -6.879 -20.280 1.00 96.00 238 ASN A C 1
ATOM 1936 O O . ASN A 1 238 ? 2.432 -7.185 -21.387 1.00 96.00 238 ASN A O 1
ATOM 1940 N N . ILE A 1 239 ? 2.691 -7.037 -19.156 1.00 96.88 239 ILE A N 1
ATOM 1941 C CA . ILE A 1 239 ? 3.999 -7.704 -19.075 1.00 96.88 239 ILE A CA 1
ATOM 1942 C C . ILE A 1 239 ? 3.819 -9.209 -18.868 1.00 96.88 239 ILE A C 1
ATOM 1944 O O . ILE A 1 239 ? 4.473 -10.008 -19.531 1.00 96.88 239 ILE A O 1
ATOM 1948 N N . LEU A 1 240 ? 2.927 -9.600 -17.957 1.00 96.12 240 LEU A N 1
ATOM 1949 C CA . LEU A 1 240 ? 2.782 -10.988 -17.529 1.00 96.12 240 LEU A CA 1
ATOM 1950 C C . LEU A 1 240 ? 1.935 -11.826 -18.497 1.00 96.12 240 LEU A C 1
ATOM 1952 O O . LEU A 1 240 ? 0.923 -11.342 -19.014 1.00 96.12 240 LEU A O 1
ATOM 1956 N N . PRO A 1 241 ? 2.257 -13.122 -18.675 1.00 91.00 241 PRO A N 1
ATOM 1957 C CA . PRO A 1 241 ? 1.553 -13.998 -19.607 1.00 91.00 241 PRO A CA 1
ATOM 1958 C C . PRO A 1 241 ? 0.071 -14.137 -19.247 1.00 91.00 241 PRO A C 1
ATOM 1960 O O . PRO A 1 241 ? -0.289 -14.282 -18.085 1.00 91.00 241 PRO A O 1
ATOM 1963 N N . SER A 1 242 ? -0.813 -14.162 -20.247 1.00 90.50 242 SER A N 1
ATOM 1964 C CA . SER A 1 242 ? -2.266 -14.264 -20.007 1.00 90.50 242 SER A CA 1
ATOM 1965 C C . SER A 1 242 ? -2.676 -15.553 -19.280 1.00 90.50 242 SER A C 1
ATOM 1967 O O . SER A 1 242 ? -3.665 -15.564 -18.546 1.00 90.50 242 SER A O 1
ATOM 1969 N N . SER A 1 243 ? -1.918 -16.640 -19.457 1.00 90.94 243 SER A N 1
ATOM 1970 C CA . SER A 1 243 ? -2.110 -17.896 -18.730 1.00 90.94 243 SER A CA 1
ATOM 1971 C C . SER A 1 243 ? -1.618 -17.764 -17.287 1.00 90.94 243 SER A C 1
ATOM 1973 O O . SER A 1 243 ? -0.417 -17.834 -17.026 1.00 90.94 243 SER A O 1
ATOM 1975 N N . ARG A 1 244 ? -2.548 -17.608 -16.344 1.00 92.69 244 ARG A N 1
ATOM 1976 C CA . ARG A 1 244 ? -2.219 -17.424 -14.926 1.00 92.69 244 ARG A CA 1
ATOM 1977 C C . ARG A 1 244 ? -1.847 -18.744 -14.263 1.00 92.69 244 ARG A C 1
ATOM 1979 O O . ARG A 1 244 ? -2.576 -19.732 -14.374 1.00 92.69 244 ARG A O 1
ATOM 1986 N N . LYS A 1 245 ? -0.740 -18.746 -13.520 1.00 94.38 245 LYS A N 1
ATOM 1987 C CA . LYS A 1 245 ? -0.382 -19.847 -12.613 1.00 94.38 245 LYS A CA 1
ATOM 1988 C C . LYS A 1 245 ? -0.709 -19.441 -11.186 1.00 94.38 245 LYS A C 1
ATOM 1990 O O . LYS A 1 245 ? -0.484 -18.300 -10.813 1.00 94.38 245 LYS A O 1
ATOM 1995 N N . ASN A 1 246 ? -1.213 -20.383 -10.393 1.00 95.56 246 ASN A N 1
ATOM 1996 C CA . ASN A 1 246 ? -1.471 -20.184 -8.969 1.00 95.56 246 ASN A CA 1
ATOM 1997 C C . ASN A 1 246 ? -0.465 -20.983 -8.145 1.00 95.56 246 ASN A C 1
ATOM 1999 O O . ASN A 1 246 ? -0.238 -22.163 -8.416 1.00 95.56 246 ASN A O 1
ATOM 2003 N N . ALA A 1 247 ? 0.104 -20.359 -7.121 1.00 95.56 247 ALA A N 1
ATOM 2004 C CA . ALA A 1 247 ? 0.997 -21.013 -6.179 1.00 95.56 247 ALA A CA 1
ATOM 2005 C C . ALA A 1 247 ? 0.821 -20.425 -4.779 1.00 95.56 247 ALA A C 1
ATOM 2007 O O . ALA A 1 247 ? 0.369 -19.296 -4.602 1.00 95.56 247 ALA A O 1
ATOM 2008 N N . LYS A 1 248 ? 1.175 -21.219 -3.770 1.00 94.88 248 LYS A N 1
ATOM 2009 C CA . LYS A 1 248 ? 1.294 -20.733 -2.395 1.00 94.88 248 LYS A CA 1
ATOM 2010 C C . LYS A 1 248 ? 2.608 -19.986 -2.233 1.00 94.88 248 LYS A C 1
ATOM 2012 O O . LYS A 1 248 ? 3.614 -20.419 -2.800 1.00 94.88 248 LYS A O 1
ATOM 2017 N N . LEU A 1 249 ? 2.627 -18.937 -1.419 1.00 92.44 249 LEU A N 1
ATOM 2018 C CA . LEU A 1 249 ? 3.820 -18.112 -1.223 1.00 92.44 249 LEU A CA 1
ATOM 2019 C C . LEU A 1 249 ? 5.041 -18.915 -0.749 1.00 92.44 249 LEU A C 1
ATOM 2021 O O . LEU A 1 249 ? 6.146 -18.707 -1.249 1.00 92.44 249 LEU A O 1
ATOM 2025 N N . LYS A 1 250 ? 4.840 -19.927 0.105 1.00 92.69 250 LYS A N 1
ATOM 2026 C CA . LYS A 1 250 ? 5.904 -20.853 0.531 1.00 92.69 250 LYS A CA 1
ATOM 2027 C C . LYS A 1 250 ? 6.573 -21.620 -0.619 1.00 92.69 250 LYS A C 1
ATOM 2029 O O . LYS A 1 250 ? 7.727 -22.008 -0.498 1.00 92.69 250 LYS A O 1
ATOM 2034 N N . ASN A 1 251 ? 5.860 -21.833 -1.730 1.00 94.00 251 ASN A N 1
ATOM 2035 C CA . ASN A 1 251 ? 6.381 -22.496 -2.930 1.00 94.00 251 ASN A CA 1
ATOM 2036 C C . ASN A 1 251 ? 6.997 -21.495 -3.920 1.00 94.00 251 ASN A C 1
ATOM 2038 O O . ASN A 1 251 ? 7.802 -21.890 -4.758 1.00 94.00 251 ASN A O 1
ATOM 2042 N N . ILE A 1 252 ? 6.594 -20.222 -3.854 1.00 94.69 252 ILE A N 1
ATOM 2043 C CA . ILE A 1 252 ? 7.151 -19.132 -4.667 1.00 94.69 252 ILE A CA 1
ATOM 2044 C C . ILE A 1 252 ? 8.535 -18.751 -4.130 1.00 94.69 252 ILE A C 1
ATOM 2046 O O . ILE A 1 252 ? 9.496 -18.675 -4.884 1.00 94.69 252 ILE A O 1
ATOM 2050 N N . LYS A 1 253 ? 8.647 -18.588 -2.809 1.00 92.69 253 LYS A N 1
ATOM 2051 C CA . LYS A 1 253 ? 9.859 -18.162 -2.102 1.00 92.69 253 LYS A CA 1
ATOM 2052 C C . LYS A 1 253 ? 11.161 -18.879 -2.511 1.00 92.69 253 LYS A C 1
ATOM 2054 O O . LYS A 1 253 ? 12.096 -18.167 -2.865 1.00 92.69 253 LYS A O 1
ATOM 2059 N N . PRO A 1 254 ? 11.273 -20.224 -2.488 1.00 92.62 254 PRO A N 1
ATOM 2060 C CA . PRO A 1 254 ? 12.517 -20.894 -2.879 1.00 92.62 254 PRO A CA 1
ATOM 2061 C C . PRO A 1 254 ? 12.875 -20.629 -4.345 1.00 92.62 254 PRO A C 1
ATOM 2063 O O . PRO A 1 254 ? 14.021 -20.329 -4.644 1.00 92.62 254 PRO A O 1
ATOM 2066 N N . LYS A 1 255 ? 11.883 -20.615 -5.246 1.00 93.25 255 LYS A N 1
ATOM 2067 C CA . LYS A 1 255 ? 12.103 -20.321 -6.670 1.00 93.25 255 LYS A CA 1
ATOM 2068 C C . LYS A 1 255 ? 12.668 -18.927 -6.904 1.00 93.25 255 LYS A C 1
ATOM 2070 O O . LYS A 1 255 ? 13.470 -18.746 -7.809 1.00 93.25 255 LYS A O 1
ATOM 2075 N N . LEU A 1 256 ? 12.210 -17.947 -6.121 1.00 94.25 256 LEU A N 1
ATOM 2076 C CA . LEU A 1 256 ? 12.770 -16.602 -6.165 1.00 94.25 256 LEU A CA 1
ATOM 2077 C C . LEU A 1 256 ? 14.218 -16.637 -5.688 1.00 94.25 256 LEU A C 1
ATOM 2079 O O . LEU A 1 256 ? 15.090 -16.215 -6.426 1.00 94.25 256 LEU A O 1
ATOM 2083 N N . LYS A 1 257 ? 14.492 -17.206 -4.511 1.00 91.50 257 LYS A N 1
ATOM 2084 C CA . LYS A 1 257 ? 15.848 -17.229 -3.938 1.00 91.50 257 LYS A CA 1
ATOM 2085 C C . LYS A 1 257 ? 16.888 -17.946 -4.801 1.00 91.50 257 LYS A C 1
ATOM 2087 O O . LYS A 1 257 ? 18.048 -17.554 -4.772 1.00 91.50 257 LYS A O 1
ATOM 2092 N N . ASP A 1 258 ? 16.474 -18.957 -5.557 1.00 92.94 258 ASP A N 1
ATOM 2093 C CA . ASP A 1 258 ? 17.351 -19.703 -6.466 1.00 92.94 258 ASP A CA 1
ATOM 2094 C C . ASP A 1 258 ? 17.532 -19.011 -7.835 1.00 92.94 258 ASP A C 1
ATOM 2096 O O . ASP A 1 258 ? 18.303 -19.479 -8.672 1.00 92.94 258 ASP A O 1
ATOM 2100 N N . SER A 1 259 ? 16.810 -17.916 -8.092 1.00 94.50 259 SER A N 1
ATOM 2101 C CA . SER A 1 259 ? 16.839 -17.185 -9.359 1.00 94.50 259 SER A CA 1
ATOM 2102 C C . SER A 1 259 ? 17.925 -16.110 -9.383 1.00 94.50 259 SER A C 1
ATOM 2104 O O . SER A 1 259 ? 18.078 -15.345 -8.435 1.00 94.50 259 SER A O 1
ATOM 2106 N N . GLU A 1 260 ? 18.598 -15.957 -10.525 1.00 94.50 260 GLU A N 1
ATOM 2107 C CA . GLU A 1 260 ? 19.518 -14.836 -10.787 1.00 94.50 260 GLU A CA 1
ATOM 2108 C C . GLU A 1 260 ? 18.816 -13.463 -10.809 1.00 94.50 260 GLU A C 1
ATOM 2110 O O . GLU A 1 260 ? 19.461 -12.432 -10.656 1.00 94.50 260 GLU A O 1
ATOM 2115 N N . TRP A 1 261 ? 17.489 -13.450 -10.979 1.00 93.38 261 TRP A N 1
ATOM 2116 C CA . TRP A 1 261 ? 16.658 -12.241 -11.036 1.00 93.38 261 TRP A CA 1
ATOM 2117 C C . TRP A 1 261 ? 16.175 -11.777 -9.657 1.00 93.38 261 TRP A C 1
ATOM 2119 O O . TRP A 1 261 ? 15.368 -10.851 -9.559 1.00 93.38 261 TRP A O 1
ATOM 2129 N N . TYR A 1 262 ? 16.602 -12.451 -8.588 1.00 92.44 262 TYR A N 1
ATOM 2130 C CA . TYR A 1 262 ? 16.248 -12.078 -7.228 1.00 92.44 262 TYR A CA 1
ATOM 2131 C C . TYR A 1 262 ? 17.125 -10.940 -6.720 1.00 92.44 262 TYR A C 1
ATOM 2133 O O . TYR A 1 262 ? 18.346 -11.051 -6.637 1.00 92.44 262 TYR A O 1
ATOM 2141 N N . ILE A 1 263 ? 16.466 -9.855 -6.330 1.00 88.50 263 ILE A N 1
ATOM 2142 C CA . ILE A 1 263 ? 17.085 -8.655 -5.783 1.00 88.50 263 ILE A CA 1
ATOM 2143 C C . ILE A 1 263 ? 16.643 -8.566 -4.330 1.00 88.50 263 ILE A C 1
ATOM 2145 O O . ILE A 1 263 ? 15.462 -8.411 -4.050 1.00 88.50 263 ILE A O 1
ATOM 2149 N N . SER A 1 264 ? 17.571 -8.697 -3.383 1.00 85.25 264 SER A N 1
ATOM 2150 C CA . SER A 1 264 ? 17.217 -8.501 -1.977 1.00 85.25 264 SER A CA 1
ATOM 2151 C C . SER A 1 264 ? 16.784 -7.055 -1.759 1.00 85.25 264 SER A C 1
ATOM 2153 O O . SER A 1 264 ? 17.475 -6.137 -2.192 1.00 85.25 264 SER A O 1
ATOM 2155 N N . TYR A 1 265 ? 15.672 -6.866 -1.058 1.00 84.25 265 TYR A N 1
ATOM 2156 C CA . TYR A 1 265 ? 15.121 -5.551 -0.766 1.00 84.25 265 TYR A CA 1
ATOM 2157 C C . TYR A 1 265 ? 14.845 -5.445 0.739 1.00 84.25 265 TYR A C 1
ATOM 2159 O O . TYR A 1 265 ? 14.306 -6.375 1.351 1.00 84.25 265 TYR A O 1
ATOM 2167 N N . GLU A 1 266 ? 15.295 -4.353 1.352 1.00 84.56 266 GLU A N 1
ATOM 2168 C CA . GLU A 1 266 ? 15.079 -4.064 2.771 1.00 84.56 266 GLU A CA 1
ATOM 2169 C C . GLU A 1 266 ? 13.680 -3.472 2.969 1.00 84.56 266 GLU A C 1
ATOM 2171 O O . GLU A 1 266 ? 13.185 -2.766 2.103 1.00 84.56 266 GLU A O 1
ATOM 2176 N N . SER A 1 267 ? 13.013 -3.784 4.079 1.00 88.06 267 SER A N 1
ATOM 2177 C CA . SER A 1 267 ? 11.654 -3.297 4.322 1.00 88.06 267 SER A CA 1
ATOM 2178 C C . SER A 1 267 ? 11.485 -2.835 5.759 1.00 88.06 267 SER A C 1
ATOM 2180 O O . SER A 1 267 ? 11.704 -3.619 6.689 1.00 88.06 267 SER A O 1
ATOM 2182 N N . ASP A 1 268 ? 11.025 -1.599 5.919 1.00 90.25 268 ASP A N 1
ATOM 2183 C CA . ASP A 1 268 ? 10.803 -0.928 7.197 1.00 90.25 268 ASP A CA 1
ATOM 2184 C C . ASP A 1 268 ? 9.321 -0.882 7.585 1.00 90.25 268 ASP A C 1
ATOM 2186 O O . ASP A 1 268 ? 8.976 -0.603 8.743 1.00 90.25 268 ASP A O 1
ATOM 2190 N N . SER A 1 269 ? 8.399 -1.116 6.645 1.00 92.88 269 SER A N 1
ATOM 2191 C CA . SER A 1 269 ? 6.975 -1.170 6.961 1.00 92.88 269 SER A CA 1
ATOM 2192 C C . SER A 1 269 ? 6.558 -2.527 7.512 1.00 92.88 269 SER A C 1
ATOM 2194 O O . SER A 1 269 ? 6.801 -3.585 6.928 1.00 92.88 269 SER A O 1
ATOM 2196 N N . LYS A 1 270 ? 5.761 -2.494 8.588 1.00 91.50 270 LYS A N 1
ATOM 2197 C CA . LYS A 1 270 ? 5.030 -3.678 9.074 1.00 91.50 270 LYS A CA 1
ATOM 2198 C C . LYS A 1 270 ? 4.021 -4.204 8.046 1.00 91.50 270 LYS A C 1
ATOM 2200 O O . LYS A 1 270 ? 3.568 -5.337 8.174 1.00 91.50 270 LYS A O 1
ATOM 2205 N N . SER A 1 271 ? 3.622 -3.374 7.076 1.00 94.00 271 SER A N 1
ATOM 2206 C CA . SER A 1 271 ? 2.652 -3.733 6.036 1.00 94.00 271 SER A CA 1
ATOM 2207 C C . SER A 1 271 ? 3.263 -4.374 4.797 1.00 94.00 271 SER A C 1
ATOM 2209 O O . SER A 1 271 ? 2.512 -4.910 3.989 1.00 94.00 271 SER A O 1
ATOM 2211 N N . SER A 1 272 ? 4.592 -4.403 4.682 1.00 94.12 272 SER A N 1
ATOM 2212 C CA . SER A 1 272 ? 5.322 -5.074 3.600 1.00 94.12 272 SER A CA 1
ATOM 2213 C C . SER A 1 272 ? 5.415 -6.578 3.851 1.00 94.12 272 SER A C 1
ATOM 2215 O O . SER A 1 272 ? 6.474 -7.132 4.139 1.00 94.12 272 SER A O 1
ATOM 2217 N N . LEU A 1 273 ? 4.259 -7.237 3.881 1.00 92.88 273 LEU A N 1
ATOM 2218 C CA . LEU A 1 273 ? 4.083 -8.600 4.370 1.00 92.88 273 LEU A CA 1
ATOM 2219 C C . LEU A 1 273 ? 4.757 -9.645 3.477 1.00 92.88 273 LEU A C 1
ATOM 2221 O O . LEU A 1 273 ? 5.384 -10.574 3.992 1.00 92.88 273 LEU A O 1
ATOM 2225 N N . LEU A 1 274 ? 4.624 -9.523 2.155 1.00 93.81 274 LEU A N 1
ATOM 2226 C CA . LEU A 1 274 ? 5.227 -10.458 1.209 1.00 93.81 274 LEU A CA 1
ATOM 2227 C C . LEU A 1 274 ? 6.749 -10.286 1.159 1.00 93.81 274 LEU A C 1
ATOM 2229 O O . LEU A 1 274 ? 7.460 -11.293 1.221 1.00 93.81 274 LEU A O 1
ATOM 2233 N N . LEU A 1 275 ? 7.244 -9.043 1.121 1.00 93.06 275 LEU A N 1
ATOM 2234 C CA . LEU A 1 275 ? 8.679 -8.728 1.179 1.00 93.06 275 LEU A CA 1
ATOM 2235 C C . LEU A 1 275 ? 9.326 -9.328 2.429 1.00 93.06 275 LEU A C 1
ATOM 2237 O O . LEU A 1 275 ? 10.260 -10.134 2.339 1.00 93.06 275 LEU A O 1
ATOM 2241 N N . ASN A 1 276 ? 8.755 -9.019 3.594 1.00 90.94 276 ASN A N 1
ATOM 2242 C CA . ASN A 1 276 ? 9.216 -9.540 4.872 1.00 90.94 276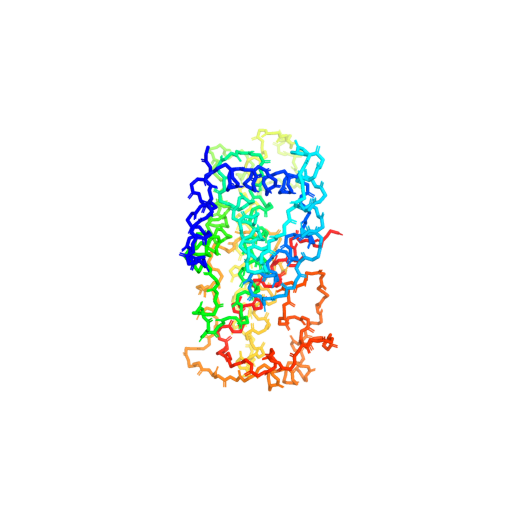 ASN A CA 1
ATOM 2243 C C . ASN A 1 276 ? 9.186 -11.084 4.903 1.00 90.94 276 ASN A C 1
ATOM 2245 O O . ASN A 1 276 ? 10.095 -11.708 5.465 1.00 90.94 276 ASN A O 1
ATOM 2249 N N . TYR A 1 277 ? 8.178 -11.733 4.300 1.00 91.12 277 TYR A N 1
ATOM 2250 C CA . TYR A 1 277 ? 8.065 -13.199 4.301 1.00 91.12 277 TYR A CA 1
ATOM 2251 C C . TYR A 1 277 ? 9.143 -13.853 3.433 1.00 91.12 277 TYR A C 1
ATOM 2253 O O . TYR A 1 277 ? 9.753 -14.859 3.823 1.00 91.12 277 TYR A O 1
ATOM 2261 N N . ILE A 1 278 ? 9.393 -13.290 2.249 1.00 90.12 278 ILE A N 1
ATOM 2262 C CA . ILE A 1 278 ? 10.407 -13.785 1.313 1.00 90.12 278 ILE A CA 1
ATOM 2263 C C . ILE A 1 278 ? 11.804 -13.690 1.945 1.00 90.12 278 ILE A C 1
ATOM 2265 O O . ILE A 1 278 ? 12.586 -14.635 1.822 1.00 90.12 278 ILE A O 1
ATOM 2269 N N . LYS A 1 279 ? 12.080 -12.629 2.711 1.00 84.69 279 LYS A N 1
ATOM 2270 C CA . LYS A 1 279 ? 13.379 -12.370 3.351 1.00 84.69 279 LYS A CA 1
ATOM 2271 C C . LYS A 1 279 ? 13.706 -13.233 4.588 1.00 84.69 279 LYS A C 1
ATOM 2273 O O . LYS A 1 279 ? 14.819 -13.169 5.084 1.00 84.69 279 LYS A O 1
ATOM 2278 N N . ASP A 1 280 ? 12.798 -14.099 5.045 1.00 74.00 280 ASP A N 1
ATOM 2279 C CA . ASP A 1 280 ? 12.928 -14.889 6.295 1.00 74.00 280 ASP A CA 1
ATOM 2280 C C . ASP A 1 280 ? 12.763 -14.082 7.598 1.00 74.00 280 ASP A C 1
ATOM 2282 O O . ASP A 1 280 ? 13.309 -14.459 8.635 1.00 74.00 280 ASP A O 1
ATOM 2286 N N . SER A 1 281 ? 11.974 -13.004 7.603 1.00 61.81 281 SER A N 1
ATOM 2287 C CA . SER A 1 281 ? 11.510 -12.462 8.889 1.00 61.81 281 SER A CA 1
ATOM 2288 C C . SER A 1 281 ? 10.555 -13.459 9.572 1.00 61.81 281 SER A C 1
ATOM 2290 O O . SER A 1 281 ? 9.903 -14.260 8.896 1.00 61.81 281 SER A O 1
ATOM 2292 N N . ASN A 1 282 ? 10.480 -13.431 10.910 1.00 55.22 282 ASN A N 1
ATOM 2293 C CA . ASN A 1 282 ? 9.602 -14.272 11.746 1.00 55.22 282 ASN A CA 1
ATOM 2294 C C . ASN A 1 282 ? 8.103 -13.964 11.517 1.00 55.22 282 ASN A C 1
ATOM 2296 O O . ASN A 1 282 ? 7.400 -13.523 12.428 1.00 55.22 282 ASN A O 1
ATOM 2300 N N . LEU A 1 283 ? 7.608 -14.150 10.298 1.00 61.22 283 LEU A N 1
ATOM 2301 C CA . LEU A 1 283 ? 6.207 -13.997 9.937 1.00 61.22 283 LEU A CA 1
ATOM 2302 C C . LEU A 1 283 ? 5.450 -15.309 10.115 1.00 61.22 283 LEU A C 1
ATOM 2304 O O . LEU A 1 283 ? 6.010 -16.401 10.045 1.00 61.22 283 LEU A O 1
ATOM 2308 N N . THR A 1 284 ? 4.151 -15.183 10.366 1.00 62.62 284 THR A N 1
ATOM 2309 C CA . THR A 1 284 ? 3.260 -16.308 10.638 1.00 62.62 284 THR A CA 1
ATOM 2310 C C . THR A 1 284 ? 3.151 -17.255 9.439 1.00 62.62 284 THR A C 1
ATOM 2312 O O . THR A 1 284 ? 3.043 -16.822 8.289 1.00 62.62 284 THR A O 1
ATOM 2315 N N . ASP A 1 285 ? 3.080 -18.560 9.722 1.00 69.56 285 ASP A N 1
ATOM 2316 C CA . ASP A 1 285 ? 2.892 -19.628 8.725 1.00 69.56 285 ASP A CA 1
ATOM 2317 C C . ASP A 1 285 ? 1.681 -19.391 7.797 1.00 69.56 285 ASP A C 1
ATOM 2319 O O . ASP A 1 285 ? 1.659 -19.855 6.656 1.00 69.56 285 ASP A O 1
ATOM 2323 N N . GLU A 1 286 ? 0.687 -18.620 8.256 1.00 81.00 286 GLU A N 1
ATOM 2324 C CA . GLU A 1 286 ? -0.524 -18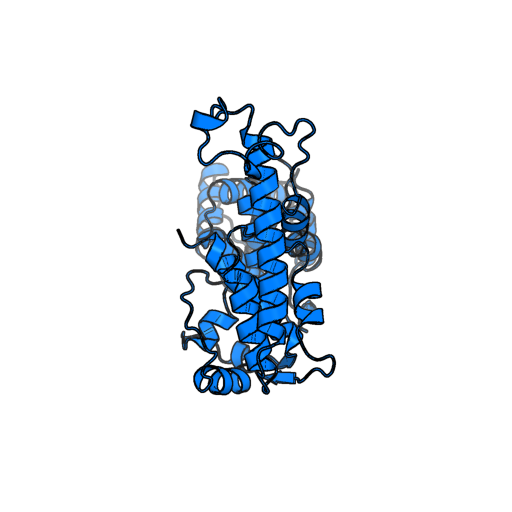.271 7.503 1.00 81.00 286 GLU A CA 1
ATOM 2325 C C . GLU A 1 286 ? -0.231 -17.549 6.177 1.00 81.00 286 GLU A C 1
ATOM 2327 O O . GLU A 1 286 ? -0.881 -17.840 5.171 1.00 81.00 286 GLU A O 1
ATOM 2332 N N . ILE A 1 287 ? 0.760 -16.648 6.143 1.00 86.88 287 ILE A N 1
ATOM 2333 C CA . ILE A 1 287 ? 1.126 -15.911 4.920 1.00 86.88 287 ILE A CA 1
ATOM 2334 C C . ILE A 1 287 ? 1.728 -16.866 3.879 1.00 86.88 287 ILE A C 1
ATOM 2336 O O . ILE A 1 287 ? 1.437 -16.762 2.687 1.00 86.88 287 ILE A O 1
ATOM 2340 N N . GLY A 1 288 ? 2.501 -17.859 4.326 1.00 88.50 288 GLY A N 1
ATOM 2341 C CA . GLY A 1 288 ? 3.092 -18.877 3.456 1.00 88.50 288 GLY A CA 1
ATOM 2342 C C . GLY A 1 288 ? 2.064 -19.745 2.730 1.00 88.50 288 GLY A C 1
ATOM 2343 O O . GLY A 1 288 ? 2.312 -20.203 1.611 1.00 88.50 288 GLY A O 1
ATOM 2344 N N . GLU A 1 289 ? 0.898 -19.955 3.343 1.00 91.00 289 GLU A N 1
ATOM 2345 C CA . GLU A 1 289 ? -0.195 -20.752 2.782 1.00 91.00 289 GLU A CA 1
ATOM 2346 C C . GLU A 1 289 ? -1.085 -19.981 1.801 1.00 91.00 289 GLU A C 1
ATOM 2348 O O . GLU A 1 289 ? -1.910 -20.604 1.124 1.00 91.00 289 GLU A O 1
ATOM 2353 N N . LEU A 1 290 ? -0.917 -18.658 1.694 1.00 90.31 290 LEU A N 1
ATOM 2354 C CA . LEU A 1 290 ? -1.741 -17.802 0.851 1.00 90.31 290 LEU A CA 1
ATOM 2355 C C . LEU A 1 290 ? -1.587 -18.184 -0.634 1.00 90.31 290 LEU A C 1
ATOM 2357 O O . LEU A 1 290 ? -0.487 -18.070 -1.183 1.00 90.31 290 LEU A O 1
ATOM 2361 N N . PRO A 1 291 ? -2.665 -18.628 -1.312 1.00 93.19 291 PRO A N 1
ATOM 2362 C CA . PRO A 1 291 ? -2.616 -18.904 -2.738 1.00 93.19 291 PRO A CA 1
ATOM 2363 C C . PRO A 1 291 ? -2.728 -17.595 -3.520 1.00 93.19 291 PRO A C 1
ATOM 2365 O O . PRO A 1 291 ? -3.713 -16.864 -3.378 1.00 93.19 291 PRO A O 1
ATOM 2368 N N . LEU A 1 292 ? -1.750 -17.322 -4.376 1.00 95.38 292 LEU A N 1
ATOM 2369 C CA . LEU A 1 292 ? -1.722 -16.165 -5.266 1.00 95.38 292 LEU A CA 1
ATOM 2370 C C . LEU A 1 292 ? -1.526 -16.630 -6.706 1.00 95.38 292 LEU A C 1
ATOM 2372 O O . LEU A 1 292 ? -0.740 -17.545 -6.977 1.00 95.38 292 LEU A O 1
ATOM 2376 N N . SER A 1 293 ? -2.228 -15.980 -7.628 1.00 96.88 293 SER A N 1
ATOM 2377 C CA . SER A 1 293 ? -1.805 -15.979 -9.022 1.00 96.88 293 SER A CA 1
ATOM 2378 C C . SER A 1 293 ? -0.521 -15.166 -9.182 1.00 96.88 293 SER A C 1
ATOM 2380 O O . SER A 1 293 ? -0.236 -14.279 -8.378 1.00 96.88 293 SER A O 1
ATOM 2382 N N . ASP A 1 294 ? 0.244 -15.453 -10.227 1.00 97.31 294 ASP A N 1
ATOM 2383 C CA . ASP A 1 294 ? 1.403 -14.664 -10.655 1.00 97.31 294 ASP A CA 1
ATOM 2384 C C . ASP A 1 294 ? 1.091 -13.162 -10.770 1.00 97.31 294 ASP A C 1
ATOM 2386 O O . ASP A 1 294 ? 1.848 -12.335 -10.267 1.00 97.31 294 ASP A O 1
ATOM 2390 N N . LEU A 1 295 ? -0.062 -12.804 -11.344 1.00 97.75 295 LEU A N 1
ATOM 2391 C CA . LEU A 1 295 ? -0.497 -11.409 -11.438 1.00 97.75 295 LEU A CA 1
ATOM 2392 C C . LEU A 1 295 ? -0.830 -10.793 -10.072 1.00 97.75 295 LEU A C 1
ATOM 2394 O O . LEU A 1 295 ? -0.391 -9.683 -9.788 1.00 97.75 295 LEU A O 1
ATOM 2398 N N . GLU A 1 296 ? -1.606 -11.476 -9.225 1.00 96.75 296 GLU A N 1
ATOM 2399 C CA . GLU A 1 296 ? -1.910 -10.963 -7.878 1.00 96.75 296 GLU A CA 1
ATOM 2400 C C . GLU A 1 296 ? -0.629 -10.770 -7.068 1.00 96.75 296 GLU A C 1
ATOM 2402 O O . GLU A 1 296 ? -0.469 -9.747 -6.410 1.00 96.75 296 GLU A O 1
ATOM 2407 N N . PHE A 1 297 ? 0.291 -11.734 -7.148 1.00 97.50 297 PHE A N 1
ATOM 2408 C CA . PHE A 1 297 ? 1.595 -11.648 -6.511 1.00 97.50 297 PHE A CA 1
ATOM 2409 C C . PHE A 1 297 ? 2.372 -10.421 -7.000 1.00 97.50 297 PHE A C 1
ATOM 2411 O O . PHE A 1 297 ? 2.799 -9.627 -6.169 1.00 97.50 297 PHE A O 1
ATOM 2418 N N . ALA A 1 298 ? 2.471 -10.200 -8.315 1.00 98.25 298 ALA A N 1
ATOM 2419 C CA . ALA A 1 298 ? 3.132 -9.019 -8.873 1.00 98.25 298 ALA A CA 1
ATOM 2420 C C . ALA A 1 298 ? 2.511 -7.706 -8.379 1.00 98.25 298 ALA A C 1
ATOM 2422 O O . ALA A 1 298 ? 3.224 -6.779 -8.010 1.00 98.25 298 ALA A O 1
ATOM 2423 N N . ILE A 1 299 ? 1.177 -7.631 -8.349 1.00 97.69 299 ILE A N 1
ATOM 2424 C CA . ILE A 1 299 ? 0.456 -6.435 -7.909 1.00 97.69 299 ILE A CA 1
ATOM 2425 C C . ILE A 1 299 ? 0.763 -6.142 -6.439 1.00 97.69 299 ILE A C 1
ATOM 2427 O O . ILE A 1 299 ? 1.125 -5.015 -6.114 1.00 97.69 299 ILE A O 1
ATOM 2431 N N . TYR A 1 300 ? 0.639 -7.133 -5.550 1.00 97.12 300 TYR A N 1
ATOM 2432 C CA . TYR A 1 300 ? 0.944 -6.934 -4.131 1.00 97.12 300 TYR A CA 1
ATOM 2433 C C . TYR A 1 300 ? 2.412 -6.561 -3.915 1.00 97.12 300 TYR A C 1
ATOM 2435 O O . TYR A 1 300 ? 2.683 -5.597 -3.209 1.00 97.12 300 TYR A O 1
ATOM 2443 N N . MET A 1 301 ? 3.340 -7.252 -4.583 1.00 97.25 301 MET A N 1
ATOM 2444 C CA . MET A 1 301 ? 4.767 -6.931 -4.521 1.00 97.25 301 MET A CA 1
ATOM 2445 C C . MET A 1 301 ? 5.055 -5.498 -4.967 1.00 97.25 301 MET A C 1
ATOM 2447 O O . MET A 1 301 ? 5.798 -4.798 -4.290 1.00 97.25 301 MET A O 1
ATOM 2451 N N . TYR A 1 302 ? 4.440 -5.044 -6.063 1.00 97.81 302 TYR A N 1
ATOM 2452 C CA . TYR A 1 302 ? 4.611 -3.680 -6.557 1.00 97.81 302 TYR A CA 1
ATOM 2453 C C . TYR A 1 302 ? 4.184 -2.657 -5.499 1.00 97.81 302 TYR A C 1
ATOM 2455 O O . TYR A 1 302 ? 4.912 -1.708 -5.243 1.00 97.81 302 TYR A O 1
ATOM 2463 N N . TYR A 1 303 ? 3.021 -2.837 -4.865 1.00 97.50 303 TYR A N 1
ATOM 2464 C CA . TYR A 1 303 ? 2.526 -1.879 -3.870 1.00 97.50 303 TYR A CA 1
ATOM 2465 C C . TYR A 1 303 ? 3.295 -1.919 -2.542 1.00 97.50 303 TYR A C 1
ATOM 2467 O O . TYR A 1 303 ? 3.354 -0.898 -1.857 1.00 97.50 303 TYR A O 1
ATOM 2475 N N . GLU A 1 304 ? 3.875 -3.060 -2.167 1.00 96.88 304 GLU A N 1
ATOM 2476 C CA . GLU A 1 304 ? 4.795 -3.137 -1.028 1.00 96.88 304 GLU A CA 1
ATOM 2477 C C . GLU A 1 304 ? 6.118 -2.429 -1.338 1.00 96.88 304 GLU A C 1
ATOM 2479 O O . GLU A 1 304 ? 6.518 -1.555 -0.581 1.00 96.88 304 GLU A O 1
ATOM 2484 N N . LEU A 1 305 ? 6.740 -2.711 -2.487 1.00 97.00 305 LEU A N 1
ATOM 2485 C CA . LEU A 1 305 ? 7.985 -2.055 -2.914 1.00 97.00 305 LEU A CA 1
ATOM 2486 C C . LEU A 1 305 ? 7.802 -0.546 -3.088 1.00 97.00 305 LEU A C 1
ATOM 2488 O O . LEU A 1 305 ? 8.603 0.238 -2.601 1.00 97.00 305 LEU A O 1
ATOM 2492 N N . PHE A 1 306 ? 6.702 -0.133 -3.714 1.00 96.62 306 PHE A N 1
ATOM 2493 C CA . PHE A 1 306 ? 6.377 1.277 -3.888 1.00 96.62 306 PHE A CA 1
ATOM 2494 C C . PHE A 1 306 ? 6.160 1.998 -2.554 1.00 96.62 306 PHE A C 1
ATOM 2496 O O . PHE A 1 306 ? 6.507 3.167 -2.427 1.00 96.62 306 PHE A O 1
ATOM 2503 N N . LEU A 1 307 ? 5.577 1.322 -1.557 1.00 96.75 307 LEU A N 1
ATOM 2504 C CA . LEU A 1 307 ? 5.461 1.887 -0.216 1.00 96.75 307 LEU A CA 1
ATOM 2505 C C . LEU A 1 307 ? 6.844 2.096 0.406 1.00 96.75 307 LEU A C 1
ATOM 2507 O O . LEU A 1 307 ? 7.073 3.171 0.946 1.00 96.75 307 LEU A O 1
ATOM 2511 N N . GLU A 1 308 ? 7.730 1.101 0.336 1.00 95.88 308 GLU A N 1
ATOM 2512 C CA . GLU A 1 308 ? 9.089 1.210 0.881 1.00 95.88 308 GLU A CA 1
ATOM 2513 C C . GLU A 1 308 ? 9.870 2.358 0.221 1.00 95.88 308 GLU A C 1
ATOM 2515 O O . GLU A 1 308 ? 10.366 3.235 0.921 1.00 95.88 308 GLU A O 1
ATOM 2520 N N . GLU A 1 309 ? 9.820 2.477 -1.109 1.00 94.31 309 GLU A N 1
ATOM 2521 C CA . GLU A 1 309 ? 10.420 3.605 -1.843 1.00 94.31 309 GLU A CA 1
ATOM 2522 C C . GLU A 1 309 ? 9.902 4.981 -1.398 1.00 94.31 309 GLU A C 1
ATOM 2524 O O . GLU A 1 309 ? 10.559 5.999 -1.610 1.00 94.31 309 GLU A O 1
ATOM 2529 N N . LEU A 1 310 ? 8.703 5.067 -0.819 1.00 93.56 310 LEU A N 1
ATOM 2530 C CA . LEU A 1 310 ? 8.133 6.325 -0.329 1.00 93.56 310 LEU A CA 1
ATOM 2531 C C . LEU A 1 310 ? 8.490 6.641 1.125 1.00 93.56 310 LEU A C 1
ATOM 2533 O O . LEU A 1 310 ? 8.316 7.789 1.527 1.00 93.56 310 LEU A O 1
ATOM 2537 N N . ILE A 1 311 ? 8.903 5.649 1.915 1.00 92.25 311 ILE A N 1
ATOM 2538 C CA . ILE A 1 311 ? 9.113 5.796 3.367 1.00 92.25 311 ILE A CA 1
ATOM 2539 C C . ILE A 1 311 ? 10.571 5.626 3.792 1.00 92.25 311 ILE A C 1
ATOM 2541 O O . ILE A 1 311 ? 10.884 5.924 4.946 1.00 92.25 311 ILE A O 1
ATOM 2545 N N . THR A 1 312 ? 11.423 5.120 2.905 1.00 77.75 312 THR A N 1
ATOM 2546 C CA . THR A 1 312 ? 12.867 5.049 3.101 1.00 77.75 312 THR A CA 1
ATOM 2547 C C . THR A 1 312 ? 13.485 6.372 2.642 1.00 77.75 312 THR A C 1
ATOM 2549 O O . THR A 1 312 ? 13.620 6.615 1.445 1.00 77.75 312 THR A O 1
ATOM 2552 N N . ASP A 1 313 ? 13.819 7.219 3.620 1.00 48.75 313 ASP A N 1
ATOM 2553 C CA . ASP A 1 313 ? 14.720 8.377 3.501 1.00 48.75 313 ASP A CA 1
ATOM 2554 C C . ASP A 1 313 ? 16.068 8.043 4.164 1.00 48.75 313 ASP A C 1
ATOM 2556 O O . ASP A 1 313 ? 16.059 7.575 5.331 1.00 48.75 313 ASP A O 1
#

Secondary structure (DSSP, 8-state):
--HHHHHHHHTT-SSPPPHHHHHHHHHHHHHHHTT--HHHHHHHHHHHHT----HHHHHHHHHHHHHHHS------HHHHHHHHHHHHHHHHH--STTS-HHHHHHHHHHHHHHGGGGTT-GGGSSSGGGHHHHTTHHHHHHHHH--PPP-S--SSTTTTTT-SSTTTTT---SHHHHHHHHHHHHHHHHHHHHHHHHHHHHS---SHHHHHHHHHHHHHHS-SSTTS-S-HHHHHHHHS-SS--EEEHHHHHHHHHTSTT--------TT-HHHHHHTT-S--HHHHT-EEEHHHHHHHHHHHHHHHHHH--